Protein AF-A0A8I2G6B1-F1 (afdb_monomer_lite)

pLDDT: mean 88.5, std 11.57, range [42.81, 98.31]

Secondary structure (DSSP, 8-state):
-HHHHHHHHHHHHHHHHHHHHHHHHHHHHHHHHHHHHHHHHHHHHHHHHHHHHHHHHHHHHHS-HHHHTT--------------HHHHHHHHHHHHHHHHHHHHHHHHHHS-GGGGGS-HHHHHHHHHHTTSS-HHHHHHHHHHHHHHHHHHHH---HHHHHHHHHHHHHHHHHHHHHHHHHHHHHHHHH-GGG--TT-S-HHHHHHHHHHHHGGGGTT-HHHHHHHHHHHHHHHHHHHHHTTS---PPPPPPHHHHHHHHHHHHHHHHHHHHS---SHHHHHHHTB----GGG-------BS-SSHHHHHHHHHHHHHHHHHHHHHHHHH--

Structure (mmCIF, N/CA/C/O backbone):
data_AF-A0A8I2G6B1-F1
#
_entry.id   AF-A0A8I2G6B1-F1
#
loop_
_atom_site.group_PDB
_atom_site.id
_atom_site.type_symbol
_atom_site.label_atom_id
_atom_site.label_alt_id
_atom_site.label_comp_id
_atom_site.label_asym_id
_atom_site.label_entity_id
_atom_site.label_seq_id
_atom_site.pdbx_PDB_ins_code
_atom_site.Cartn_x
_atom_site.Cartn_y
_atom_site.Cartn_z
_atom_site.occupancy
_atom_site.B_iso_or_equiv
_atom_site.auth_seq_id
_atom_site.auth_comp_id
_atom_site.auth_asym_id
_atom_site.auth_atom_id
_atom_site.pdbx_PDB_model_num
ATOM 1 N N . MET A 1 1 ? -42.327 47.661 69.158 1.00 65.25 1 MET A N 1
ATOM 2 C CA . MET A 1 1 ? -43.228 46.642 68.567 1.00 65.25 1 MET A CA 1
ATOM 3 C C . MET A 1 1 ? -42.929 46.388 67.085 1.00 65.25 1 MET A C 1
ATOM 5 O O . MET A 1 1 ? -43.054 45.256 66.644 1.00 65.25 1 MET A O 1
ATOM 9 N N . GLU A 1 2 ? -42.468 47.391 66.331 1.00 77.19 2 GLU A N 1
ATOM 10 C CA . GLU A 1 2 ? -42.183 47.280 64.887 1.00 77.19 2 GLU A CA 1
ATOM 11 C C . GLU A 1 2 ? -41.004 46.357 64.538 1.00 77.19 2 GLU A C 1
ATOM 13 O O . GLU A 1 2 ? -41.107 45.561 63.609 1.00 77.19 2 GLU A O 1
ATOM 18 N N . VAL A 1 3 ? -39.933 46.363 65.342 1.00 84.69 3 VAL A N 1
ATOM 19 C CA . VAL A 1 3 ? -38.760 45.487 65.137 1.00 84.69 3 VAL A CA 1
ATOM 20 C C . VAL A 1 3 ? -39.139 44.001 65.177 1.00 84.69 3 VAL A C 1
ATOM 22 O O . VAL A 1 3 ? -38.653 43.212 64.373 1.00 84.69 3 VAL A O 1
ATOM 25 N N . LEU A 1 4 ? -40.068 43.616 66.060 1.00 83.94 4 LEU A N 1
ATOM 26 C CA . LEU A 1 4 ? -40.522 42.227 66.177 1.00 83.94 4 LEU A CA 1
ATOM 27 C C . LEU A 1 4 ? -41.284 41.772 64.921 1.00 83.94 4 LEU A C 1
ATOM 29 O O . LEU A 1 4 ? -41.177 40.623 64.503 1.00 83.94 4 LEU A O 1
ATOM 33 N N . LYS A 1 5 ? -42.031 42.690 64.299 1.00 84.31 5 LYS A N 1
ATOM 34 C CA . LYS A 1 5 ? -42.812 42.432 63.085 1.00 84.31 5 LYS A CA 1
ATOM 35 C C . LYS A 1 5 ? -41.897 42.217 61.874 1.00 84.31 5 LYS A C 1
ATOM 37 O O . LYS A 1 5 ? -42.118 41.292 61.100 1.00 84.31 5 LYS A O 1
ATOM 42 N N . LEU A 1 6 ? -40.825 43.006 61.792 1.00 83.06 6 LEU A N 1
ATOM 43 C CA . LEU A 1 6 ? -39.808 42.925 60.742 1.00 83.06 6 LEU A CA 1
ATOM 44 C C . LEU A 1 6 ? -39.025 41.601 60.805 1.00 83.06 6 LEU A C 1
ATOM 46 O O . LEU A 1 6 ? -38.802 40.960 59.781 1.00 83.06 6 LEU A O 1
ATOM 50 N N . VAL A 1 7 ? -38.693 41.129 62.013 1.00 86.69 7 VAL A N 1
ATOM 51 C CA . VAL A 1 7 ? -38.056 39.813 62.212 1.00 86.69 7 VAL A CA 1
ATOM 52 C C . VAL A 1 7 ? -38.991 38.670 61.800 1.00 86.69 7 VAL A C 1
ATOM 54 O O . VAL A 1 7 ? -38.553 37.724 61.149 1.00 86.69 7 VAL A O 1
ATOM 57 N N . ILE A 1 8 ? -40.286 38.756 62.120 1.00 88.56 8 ILE A N 1
ATOM 58 C CA . ILE A 1 8 ? -41.268 37.721 61.755 1.00 88.56 8 ILE A CA 1
ATOM 59 C C . ILE A 1 8 ? -41.479 37.650 60.234 1.00 88.56 8 ILE A C 1
ATOM 61 O O . ILE A 1 8 ? -41.592 36.550 59.689 1.00 88.56 8 ILE A O 1
ATOM 65 N N . GLU A 1 9 ? -41.510 38.787 59.535 1.00 86.06 9 GLU A N 1
ATOM 66 C CA . GLU A 1 9 ? -41.598 38.802 58.068 1.00 86.06 9 GLU A CA 1
ATOM 67 C C . GLU A 1 9 ? -40.332 38.239 57.412 1.00 86.06 9 GLU A C 1
ATOM 69 O O . GLU A 1 9 ? -40.442 37.419 56.500 1.00 86.06 9 GLU A O 1
ATOM 74 N N . LEU A 1 10 ? -39.144 38.563 57.934 1.00 86.50 10 LEU A N 1
ATOM 75 C CA . LEU A 1 10 ? -37.879 38.011 57.438 1.00 86.50 10 LEU A CA 1
ATOM 76 C C . LEU A 1 10 ? -37.815 36.480 57.594 1.00 86.50 10 LEU A C 1
ATOM 78 O O . LEU A 1 10 ? -37.405 35.772 56.673 1.00 86.50 10 LEU A O 1
ATOM 82 N N . VAL A 1 11 ? -38.271 35.952 58.736 1.00 86.31 11 VAL A N 1
ATOM 83 C CA . VAL A 1 11 ? -38.310 34.502 58.989 1.00 86.31 11 VAL A CA 1
ATOM 84 C C . VAL A 1 11 ? -39.275 33.803 58.032 1.00 86.31 11 VAL A C 1
ATOM 86 O O . VAL A 1 11 ? -38.920 32.771 57.469 1.00 86.31 11 VAL A O 1
ATOM 89 N N . LYS A 1 12 ? -40.462 34.370 57.773 1.00 87.50 12 LYS A N 1
ATOM 90 C CA . LYS A 1 12 ? -41.422 33.787 56.817 1.00 87.50 12 LYS A CA 1
ATOM 91 C C . LYS A 1 12 ? -40.859 33.694 55.399 1.00 87.50 12 LYS A C 1
ATOM 93 O O . LYS A 1 12 ? -41.113 32.702 54.721 1.00 87.50 12 LYS A O 1
ATOM 98 N N . VAL A 1 13 ? -40.079 34.687 54.974 1.00 90.94 13 VAL A N 1
ATOM 99 C CA . VAL A 1 13 ? -39.426 34.686 53.655 1.00 90.94 13 VAL A CA 1
ATOM 100 C C . VAL A 1 13 ? -38.313 33.632 53.582 1.00 90.94 13 VAL A C 1
ATOM 102 O O . VAL A 1 13 ? -38.149 32.988 52.549 1.00 90.94 13 VAL A O 1
ATOM 105 N N . LEU A 1 14 ? -37.586 33.396 54.680 1.00 87.88 14 LEU A N 1
ATOM 106 C CA . LEU A 1 14 ? -36.477 32.431 54.734 1.00 87.88 14 LEU A CA 1
ATOM 107 C C . LEU A 1 14 ? -36.906 30.970 54.913 1.00 87.88 14 LEU A C 1
ATOM 109 O O . LEU A 1 14 ? -36.159 30.070 54.526 1.00 87.88 14 LEU A O 1
ATOM 113 N N . VAL A 1 15 ? -38.098 30.710 55.455 1.00 92.56 15 VAL A N 1
ATOM 114 C CA . VAL A 1 15 ? -38.595 29.339 55.661 1.00 92.56 15 VAL A CA 1
ATOM 115 C C . VAL A 1 15 ? -38.662 28.578 54.336 1.00 92.56 15 V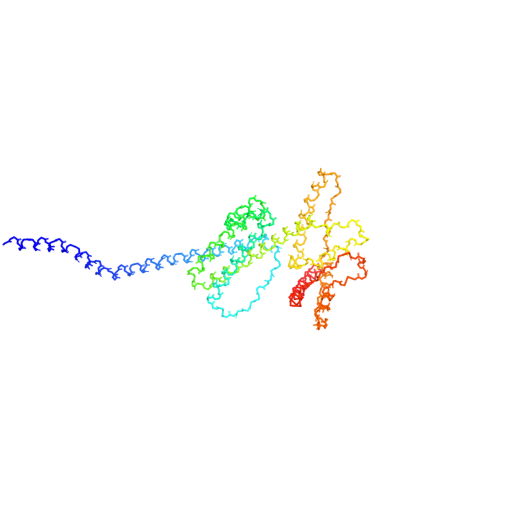AL A C 1
ATOM 117 O O . VAL A 1 15 ? -38.219 27.434 54.267 1.00 92.56 15 VAL A O 1
ATOM 120 N N . TRP A 1 16 ? -39.148 29.199 53.261 1.00 86.88 16 TRP A N 1
ATOM 121 C CA . TRP A 1 16 ? -39.354 28.502 51.989 1.00 86.88 16 TRP A CA 1
ATOM 122 C C . TRP A 1 16 ? -38.037 28.041 51.320 1.00 86.88 16 TRP A C 1
ATOM 124 O O . TRP A 1 16 ? -37.921 26.847 51.037 1.00 86.88 16 TRP A O 1
ATOM 134 N N . PRO A 1 17 ? -36.995 28.889 51.163 1.00 85.25 17 PRO A N 1
ATOM 135 C CA . PRO A 1 17 ? -35.678 28.457 50.681 1.00 85.25 17 PRO A CA 1
ATOM 136 C C . PRO A 1 17 ? -35.046 27.340 51.518 1.00 85.25 17 PRO A C 1
ATOM 138 O O . PRO A 1 17 ? -34.484 26.396 50.964 1.00 85.25 17 PRO A O 1
ATOM 141 N N . ILE A 1 18 ? -35.158 27.422 52.849 1.00 89.69 18 ILE A N 1
ATOM 142 C CA . ILE A 1 18 ? -34.610 26.409 53.764 1.00 89.69 18 ILE A CA 1
ATOM 143 C C . ILE A 1 18 ? -35.343 25.076 53.583 1.00 89.69 18 ILE A C 1
ATOM 145 O O . ILE A 1 18 ? -34.709 24.022 53.545 1.00 89.69 18 ILE A O 1
ATOM 149 N N . THR A 1 19 ? -36.665 25.118 53.412 1.00 87.50 19 THR A N 1
ATOM 150 C CA . THR A 1 19 ? -37.481 23.918 53.190 1.00 87.50 19 THR A CA 1
ATOM 151 C C . THR A 1 19 ? -37.134 23.263 51.851 1.00 87.50 19 THR A C 1
ATOM 153 O O . THR A 1 19 ? -36.952 22.050 51.793 1.00 87.50 19 THR A O 1
ATOM 156 N N . VAL A 1 20 ? -36.952 24.052 50.787 1.00 88.12 20 VAL A N 1
ATOM 157 C CA . VAL A 1 20 ? -36.517 23.548 49.471 1.00 88.12 20 VAL A CA 1
ATOM 158 C C . VAL A 1 20 ? -35.118 22.931 49.538 1.00 88.12 20 VAL A C 1
ATOM 160 O O . VAL A 1 20 ? -34.901 21.857 48.978 1.00 88.12 20 VAL A O 1
ATOM 163 N N . LEU A 1 21 ? -34.182 23.556 50.257 1.00 88.50 21 LEU A N 1
ATOM 164 C CA . LEU A 1 21 ? -32.842 23.005 50.477 1.00 88.50 21 LEU A CA 1
ATOM 165 C C . LEU A 1 21 ? -32.878 21.683 51.247 1.00 88.50 21 LEU A C 1
ATOM 167 O O . LEU A 1 21 ? -32.182 20.747 50.864 1.00 88.50 21 LEU A O 1
ATOM 171 N N . LEU A 1 22 ? -33.703 21.580 52.291 1.00 89.44 22 LEU A N 1
ATOM 172 C CA . LEU A 1 22 ? -33.881 20.342 53.055 1.00 89.44 22 LEU A CA 1
ATOM 173 C C . LEU A 1 22 ? -34.498 19.227 52.207 1.00 89.44 22 LEU A C 1
ATOM 175 O O . LEU A 1 22 ? -34.029 18.094 52.272 1.00 89.44 22 LEU A O 1
ATOM 179 N N . ILE A 1 23 ? -35.490 19.544 51.371 1.00 87.19 23 ILE A N 1
ATOM 180 C CA . ILE A 1 23 ? -36.097 18.583 50.441 1.00 87.19 23 ILE A CA 1
ATOM 181 C C . ILE A 1 23 ? -35.058 18.110 49.416 1.00 87.19 23 ILE A C 1
ATOM 183 O O . ILE A 1 23 ? -34.859 16.909 49.253 1.00 87.19 23 ILE A O 1
ATOM 187 N N . LEU A 1 24 ? -34.321 19.026 48.781 1.00 82.12 24 LEU A N 1
ATOM 188 C CA . LEU A 1 24 ? -33.248 18.671 47.843 1.00 82.12 24 LEU A CA 1
ATOM 189 C C . LEU A 1 24 ? -32.151 17.830 48.506 1.00 82.12 24 LEU A C 1
ATOM 191 O O . LEU A 1 24 ? -31.620 16.907 47.890 1.00 82.12 24 LEU A O 1
ATOM 195 N N . PHE A 1 25 ? -31.818 18.125 49.763 1.00 88.69 25 PHE A N 1
ATOM 196 C CA . PHE A 1 25 ? -30.827 17.366 50.514 1.00 88.69 25 PHE A CA 1
ATOM 197 C C . PHE A 1 25 ? -31.337 15.971 50.895 1.00 88.69 25 PHE A C 1
ATOM 199 O O . PHE A 1 25 ? -30.575 15.010 50.809 1.00 88.69 25 PHE A O 1
ATOM 206 N N . SER A 1 26 ? -32.619 15.839 51.248 1.00 86.75 26 SER A N 1
ATOM 207 C CA . SER A 1 26 ? -33.229 14.559 51.622 1.00 86.75 26 SER A CA 1
ATOM 208 C C . SER A 1 26 ? -33.391 13.612 50.431 1.00 86.75 26 SER A C 1
ATOM 210 O O . SER A 1 26 ? -33.219 12.410 50.592 1.00 86.75 26 SER A O 1
ATOM 212 N N . ILE A 1 27 ? -33.670 14.138 49.233 1.00 86.25 27 ILE A N 1
ATOM 213 C CA . ILE A 1 27 ? -33.868 13.332 48.011 1.00 86.25 27 ILE A CA 1
ATOM 214 C C . ILE A 1 27 ? -32.532 13.130 47.256 1.00 86.25 27 ILE A C 1
ATOM 216 O O . ILE A 1 27 ? -32.444 12.381 46.285 1.00 86.25 27 ILE A O 1
ATOM 220 N N . ARG A 1 28 ? -31.427 13.750 47.700 1.00 82.88 28 ARG A N 1
ATOM 221 C CA . ARG A 1 28 ? -30.102 13.620 47.062 1.00 82.88 28 ARG A CA 1
ATOM 222 C C . ARG A 1 28 ? -29.650 12.164 46.916 1.00 82.88 28 ARG A C 1
ATOM 224 O O . ARG A 1 28 ? -29.007 11.836 45.919 1.00 82.88 28 ARG A O 1
ATOM 231 N N . SER A 1 29 ? -29.916 11.310 47.905 1.00 79.50 29 SER A N 1
ATOM 232 C CA . SER A 1 29 ? -29.542 9.889 47.864 1.00 79.50 29 SER A CA 1
ATOM 233 C C . SER A 1 29 ? -30.347 9.128 46.809 1.00 79.50 29 SER A C 1
ATOM 235 O O . SER A 1 29 ? -29.756 8.422 45.995 1.00 79.50 29 SER A O 1
ATOM 237 N N . GLU A 1 30 ? -31.660 9.343 46.759 1.00 81.12 30 GLU A N 1
ATOM 238 C CA . GLU A 1 30 ? -32.584 8.688 45.824 1.00 81.12 30 GLU A CA 1
ATOM 239 C C . GLU A 1 30 ? -32.354 9.146 44.379 1.00 81.12 30 GLU A C 1
ATOM 241 O O . GLU A 1 30 ? -32.254 8.324 43.469 1.00 81.12 30 GLU A O 1
ATOM 246 N N . VAL A 1 31 ? -32.159 10.452 44.159 1.00 74.00 31 VAL A N 1
ATOM 247 C CA . VAL A 1 31 ? -31.817 11.014 42.841 1.00 74.00 31 VAL A CA 1
ATOM 248 C C . VAL A 1 31 ? -30.498 10.438 42.335 1.00 74.00 31 VAL A C 1
ATOM 250 O O . VAL A 1 31 ? -30.380 10.123 41.152 1.00 74.00 31 VAL A O 1
ATOM 253 N N . LYS A 1 32 ? -29.508 10.244 43.216 1.00 75.44 32 LYS A N 1
ATOM 254 C CA . LYS A 1 32 ? -28.221 9.643 42.846 1.00 75.44 32 LYS A CA 1
ATOM 255 C C . LYS A 1 32 ? -28.368 8.167 42.467 1.00 75.44 32 LYS A C 1
ATOM 257 O O . LYS A 1 32 ? -27.696 7.714 41.542 1.00 75.44 32 LYS A O 1
ATOM 262 N N . GLU A 1 33 ? -29.251 7.433 43.137 1.00 76.06 33 GLU A N 1
ATOM 263 C CA . GLU A 1 33 ? -29.523 6.027 42.833 1.00 76.06 33 GLU A CA 1
ATOM 264 C C . GLU A 1 33 ? -30.297 5.859 41.513 1.00 76.06 33 GLU A C 1
ATOM 266 O O . GLU A 1 33 ? -29.946 5.014 40.688 1.00 76.06 33 GLU A O 1
ATOM 271 N N . ILE A 1 34 ? -31.295 6.713 41.263 1.00 71.56 34 ILE A N 1
ATOM 272 C CA . ILE A 1 34 ? -32.078 6.726 40.019 1.00 71.56 34 ILE A CA 1
ATOM 273 C C . ILE A 1 34 ? -31.208 7.171 38.835 1.00 71.56 34 ILE A C 1
ATOM 275 O O . ILE A 1 34 ? -31.204 6.503 37.802 1.00 71.56 34 ILE A O 1
ATOM 279 N N . LEU A 1 35 ? -30.395 8.226 38.985 1.00 65.56 35 LEU A N 1
ATOM 280 C CA . LEU A 1 35 ? -29.420 8.640 37.963 1.00 65.56 35 LEU A CA 1
ATOM 281 C C . LEU A 1 35 ? -28.382 7.552 37.685 1.00 65.56 35 LEU A C 1
ATOM 283 O O . LEU A 1 35 ? -27.979 7.378 36.537 1.00 65.56 35 LEU A O 1
ATOM 287 N N . GLY A 1 36 ? -27.964 6.801 38.709 1.00 60.72 36 GLY A N 1
ATOM 288 C CA . GLY A 1 36 ? -27.081 5.649 38.546 1.00 60.72 36 GLY A CA 1
ATOM 289 C C . GLY A 1 36 ? -27.721 4.546 37.701 1.00 60.72 36 GLY A C 1
ATOM 290 O O . GLY A 1 36 ? -27.076 4.022 36.792 1.00 60.72 36 GLY A O 1
ATOM 291 N N . LYS A 1 37 ? -29.001 4.234 37.943 1.00 62.50 37 LYS A N 1
ATOM 292 C CA . LYS A 1 37 ? -29.758 3.223 37.183 1.00 62.50 37 LYS A CA 1
ATOM 293 C C . LYS A 1 37 ? -30.036 3.666 35.742 1.00 62.50 37 LYS A C 1
ATOM 295 O O . LYS A 1 37 ? -29.856 2.862 34.832 1.00 62.50 37 LYS A O 1
ATOM 300 N N . ILE A 1 38 ? -30.380 4.938 35.518 1.00 60.19 38 ILE A N 1
ATOM 301 C CA . ILE A 1 38 ? -30.589 5.504 34.173 1.00 60.19 38 ILE A CA 1
ATOM 302 C C . ILE A 1 38 ? -29.281 5.501 33.376 1.00 60.19 38 ILE A C 1
ATOM 304 O O . ILE A 1 38 ? -29.259 4.957 32.276 1.00 60.19 38 ILE A O 1
ATOM 308 N N . LYS A 1 39 ? -28.170 5.987 33.956 1.00 57.16 39 LYS A N 1
ATOM 309 C CA . LYS A 1 39 ? -26.851 5.912 33.306 1.00 57.16 39 LYS A CA 1
ATOM 310 C C . LYS A 1 39 ? -26.469 4.478 32.969 1.00 57.16 39 LYS A C 1
ATOM 312 O O . LYS A 1 39 ? -25.990 4.223 31.877 1.00 57.16 39 LYS A O 1
ATOM 317 N N . SER A 1 40 ? -26.688 3.534 33.882 1.00 57.69 40 SER A N 1
ATOM 318 C CA . SER A 1 40 ? -26.321 2.130 33.655 1.00 57.69 40 SER A CA 1
ATOM 319 C C . SER A 1 40 ? -27.147 1.484 32.537 1.00 57.69 40 SER A C 1
ATOM 321 O O . SER A 1 40 ? -26.603 0.717 31.747 1.00 57.69 40 SER A O 1
ATOM 323 N N . ALA A 1 41 ? -28.439 1.813 32.435 1.00 56.22 41 ALA A N 1
ATOM 324 C CA . ALA A 1 41 ? -29.313 1.320 31.371 1.00 56.22 41 ALA A CA 1
ATOM 325 C C . ALA A 1 41 ? -28.990 1.949 30.004 1.00 56.22 41 ALA A C 1
ATOM 327 O O . ALA A 1 41 ? -29.015 1.255 28.990 1.00 56.22 41 ALA A O 1
ATOM 328 N N . GLU A 1 42 ? -28.652 3.238 29.973 1.00 60.12 42 GLU A N 1
ATOM 329 C CA . GLU A 1 42 ? -28.250 3.953 28.757 1.00 60.12 42 GLU A CA 1
ATOM 330 C C . GLU A 1 42 ? -26.879 3.466 28.259 1.00 60.12 42 GLU A C 1
ATOM 332 O O . GLU A 1 42 ? -26.749 3.089 27.099 1.00 60.12 42 GLU A O 1
ATOM 337 N N . ILE A 1 43 ? -25.907 3.302 29.166 1.00 61.38 43 ILE A N 1
ATOM 338 C CA . ILE A 1 43 ? -24.602 2.680 28.882 1.00 61.38 43 ILE A CA 1
ATOM 339 C C . ILE A 1 43 ? -24.779 1.236 28.385 1.00 61.38 43 ILE A C 1
ATOM 341 O O . ILE A 1 43 ? -24.052 0.792 27.500 1.00 61.38 43 ILE A O 1
ATOM 345 N N . GLY A 1 44 ? -25.745 0.488 28.929 1.00 61.38 44 GLY A N 1
ATOM 346 C CA . GLY A 1 44 ? -26.062 -0.865 28.471 1.00 61.38 44 GLY A CA 1
ATOM 347 C C . GLY A 1 44 ? -26.598 -0.904 27.037 1.00 61.38 44 GLY A C 1
ATOM 348 O O . GLY A 1 44 ? -26.138 -1.719 26.242 1.00 61.38 44 GLY A O 1
ATOM 349 N N . LYS A 1 45 ? -27.528 -0.007 26.683 1.00 67.75 45 LYS A N 1
ATOM 350 C CA . LYS A 1 45 ? -28.081 0.078 25.320 1.00 67.75 45 LYS A CA 1
ATOM 351 C C . LYS A 1 45 ? -27.037 0.519 24.297 1.00 67.75 45 LYS A C 1
ATOM 353 O O . LYS A 1 45 ? -26.920 -0.130 23.263 1.00 67.75 45 LYS A O 1
ATOM 358 N N . VAL A 1 46 ? -26.247 1.545 24.620 1.00 70.50 46 VAL A N 1
ATOM 359 C CA . VAL A 1 46 ? -25.173 2.048 23.748 1.00 70.50 46 VAL A CA 1
ATOM 360 C C . VAL A 1 46 ? -24.137 0.956 23.468 1.00 70.50 46 VAL A C 1
ATOM 362 O O . VAL A 1 46 ? -23.726 0.781 22.328 1.00 70.50 46 VAL A O 1
ATOM 365 N N . LYS A 1 47 ? -23.765 0.152 24.475 1.00 71.81 47 LYS A N 1
ATOM 366 C CA . LYS A 1 47 ? -22.833 -0.972 24.280 1.00 71.81 47 LYS A CA 1
ATOM 367 C C . LYS A 1 47 ? -23.368 -2.035 23.325 1.00 71.81 47 LYS A C 1
ATOM 369 O O . LYS A 1 47 ? -22.637 -2.483 22.453 1.00 71.81 47 LYS A O 1
ATOM 374 N N . VAL A 1 48 ? -24.632 -2.429 23.478 1.00 78.69 48 VAL A N 1
ATOM 375 C CA . VAL A 1 48 ? -25.246 -3.442 22.603 1.00 78.69 48 VAL A CA 1
ATOM 376 C C . VAL A 1 48 ? -25.359 -2.932 21.165 1.00 78.69 48 VAL A C 1
ATOM 378 O O . VAL A 1 48 ? -25.128 -3.694 20.228 1.00 78.69 48 VAL A O 1
ATOM 381 N N . GLU A 1 49 ? -25.685 -1.651 20.984 1.00 84.06 49 GLU A N 1
ATOM 382 C CA . GLU A 1 49 ? -25.736 -1.016 19.665 1.00 84.06 49 GLU A CA 1
ATOM 383 C C . GLU A 1 49 ? -24.347 -0.970 19.014 1.00 84.06 49 GLU A C 1
ATOM 385 O O . GLU A 1 49 ? -24.198 -1.409 17.876 1.00 84.06 49 GLU A O 1
ATOM 390 N N . LEU A 1 50 ? -23.312 -0.577 19.761 1.00 86.38 50 LEU A N 1
ATOM 391 C CA . LEU A 1 50 ? -21.939 -0.517 19.262 1.00 86.38 50 LEU A CA 1
ATOM 392 C C . LEU A 1 50 ? -21.398 -1.892 18.839 1.00 86.38 50 LEU A C 1
ATOM 394 O O . LEU A 1 50 ? -20.863 -2.025 17.739 1.00 86.38 50 LEU A O 1
ATOM 398 N N . SER A 1 51 ? -21.571 -2.934 19.662 1.00 88.31 51 SER A N 1
ATOM 399 C CA . SER A 1 51 ? -21.132 -4.294 19.308 1.00 88.31 51 SER A CA 1
ATOM 400 C C . SER A 1 51 ? -21.841 -4.815 18.055 1.00 88.31 51 SER A C 1
ATOM 402 O O . SER A 1 51 ? -21.230 -5.474 17.211 1.00 88.31 51 SER A O 1
ATOM 404 N N . ARG A 1 52 ? -23.129 -4.486 17.886 1.00 91.06 52 ARG A N 1
ATOM 405 C CA . ARG A 1 52 ? -23.876 -4.819 16.669 1.00 91.06 52 ARG A CA 1
ATOM 406 C C . ARG A 1 52 ? -23.321 -4.079 15.454 1.00 91.06 52 ARG A C 1
ATOM 408 O O . ARG A 1 52 ? -23.110 -4.700 14.418 1.00 91.06 52 ARG A O 1
ATOM 415 N N . GLU A 1 53 ? -23.060 -2.782 15.573 1.00 91.75 53 GLU A N 1
ATOM 416 C CA . GLU A 1 53 ? -22.506 -1.989 14.477 1.00 91.75 53 GLU A CA 1
ATOM 417 C C . GLU A 1 53 ? -21.116 -2.466 14.047 1.00 91.75 53 GLU A C 1
ATOM 419 O O . GLU A 1 53 ? -20.825 -2.459 12.849 1.00 91.75 53 GLU A O 1
ATOM 424 N N . ILE A 1 54 ? -20.276 -2.886 15.001 1.00 92.44 54 ILE A N 1
ATOM 425 C CA . ILE A 1 54 ? -18.965 -3.495 14.739 1.00 92.44 54 ILE A CA 1
ATOM 426 C C . ILE A 1 54 ? -19.139 -4.794 13.962 1.00 92.44 54 ILE A C 1
ATOM 428 O O . ILE A 1 54 ? -18.454 -4.991 12.962 1.00 92.44 54 ILE A O 1
ATOM 432 N N . LYS A 1 55 ? -20.066 -5.659 14.387 1.00 93.31 55 LYS A N 1
ATOM 433 C CA . LYS A 1 55 ? -20.352 -6.919 13.698 1.00 93.31 55 LYS A CA 1
ATOM 434 C C . LYS A 1 55 ? -20.831 -6.685 12.264 1.00 93.31 55 LYS A C 1
ATOM 436 O O . LYS A 1 55 ? -20.266 -7.260 11.345 1.00 93.31 55 LYS A O 1
ATOM 441 N N . GLU A 1 56 ? -21.797 -5.792 12.069 1.00 93.81 56 GLU A N 1
ATOM 442 C CA . GLU A 1 56 ? -22.297 -5.432 10.736 1.00 93.81 56 GLU A CA 1
ATOM 443 C C . GLU A 1 56 ? -21.201 -4.808 9.858 1.00 93.81 56 GLU A C 1
ATOM 445 O O . GLU A 1 56 ? -21.136 -5.062 8.661 1.00 93.81 56 GLU A O 1
ATOM 450 N N . LEU A 1 57 ? -20.335 -3.964 10.437 1.00 94.12 57 LEU A N 1
ATOM 451 C CA . LEU A 1 57 ? -19.209 -3.387 9.701 1.00 94.12 57 LEU A CA 1
ATOM 452 C C . LEU A 1 57 ? -18.208 -4.473 9.298 1.00 94.12 57 LEU A C 1
ATOM 454 O O . LEU A 1 57 ? -17.747 -4.465 8.160 1.00 94.12 57 LEU A O 1
ATOM 458 N N . LYS A 1 58 ? -17.900 -5.406 10.205 1.00 92.88 58 LYS A N 1
ATOM 459 C CA . LYS A 1 58 ? -17.026 -6.544 9.926 1.00 92.88 58 LYS A CA 1
ATOM 460 C C . LYS A 1 58 ? -17.571 -7.387 8.780 1.00 92.88 58 LYS A C 1
ATOM 462 O O . LYS A 1 58 ? -16.847 -7.612 7.825 1.00 92.88 58 LYS A O 1
ATOM 467 N N . GLU A 1 59 ? -18.845 -7.767 8.848 1.00 92.56 59 GLU A N 1
ATOM 468 C CA . GLU A 1 59 ? -19.519 -8.519 7.786 1.00 92.56 59 GLU A CA 1
ATOM 469 C C . GLU A 1 59 ? -19.423 -7.778 6.445 1.00 92.56 59 GLU A C 1
ATOM 471 O O . GLU A 1 59 ? -18.980 -8.367 5.467 1.00 92.56 59 GLU A O 1
ATOM 476 N N . SER A 1 60 ? -19.690 -6.466 6.406 1.00 92.19 60 SER A N 1
ATOM 477 C CA . SER A 1 60 ? -19.564 -5.700 5.154 1.00 92.19 60 SER A CA 1
ATOM 478 C C . SER A 1 60 ? -18.131 -5.608 4.617 1.00 92.19 60 SER A C 1
ATOM 480 O O . SER A 1 60 ? -17.937 -5.500 3.415 1.00 92.19 60 SER A O 1
ATOM 482 N N . VAL A 1 61 ? -17.117 -5.617 5.489 1.00 90.94 61 VAL A N 1
ATOM 483 C CA . VAL A 1 61 ? -15.706 -5.566 5.076 1.00 90.94 61 VAL A CA 1
ATOM 484 C C . VAL A 1 61 ? -15.232 -6.938 4.601 1.00 90.94 61 VAL A C 1
ATOM 486 O O . VAL A 1 61 ? -14.495 -7.009 3.620 1.00 90.94 61 VAL A O 1
ATOM 489 N N . ASP A 1 62 ? -15.680 -8.009 5.256 1.00 88.31 62 ASP A N 1
ATOM 490 C CA . ASP A 1 62 ? -15.350 -9.396 4.915 1.00 88.31 62 ASP A CA 1
ATOM 491 C C . ASP A 1 62 ? -16.059 -9.853 3.619 1.00 88.31 62 ASP A C 1
ATOM 493 O O . ASP A 1 62 ? -15.501 -10.641 2.852 1.00 88.31 62 ASP A O 1
ATOM 497 N N . GLU A 1 63 ? -17.267 -9.346 3.347 1.00 88.56 63 GLU A N 1
ATOM 498 C CA . GLU A 1 63 ? -18.039 -9.611 2.119 1.00 88.56 63 GLU A CA 1
ATOM 499 C C . GLU A 1 63 ? -17.604 -8.751 0.920 1.00 88.56 63 GLU A C 1
ATOM 501 O O . GLU A 1 63 ? -18.008 -9.024 -0.209 1.00 88.56 63 GLU A O 1
ATOM 506 N N . SER A 1 64 ? -16.777 -7.727 1.138 1.00 86.94 64 SER A N 1
ATOM 507 C CA . SER A 1 64 ? -16.345 -6.822 0.076 1.00 86.94 64 SER A CA 1
ATOM 508 C C . SER A 1 64 ? -15.348 -7.506 -0.863 1.00 86.94 64 SER A C 1
ATOM 510 O O . SER A 1 64 ? -14.161 -7.627 -0.545 1.00 86.94 64 SER A O 1
ATOM 512 N N . ASP A 1 65 ? -15.801 -7.918 -2.051 1.00 80.00 65 ASP A N 1
ATOM 513 C CA . ASP A 1 65 ? -14.944 -8.528 -3.082 1.00 80.00 65 ASP A CA 1
ATOM 514 C C . ASP A 1 65 ? -13.759 -7.617 -3.457 1.00 80.00 65 ASP A C 1
ATOM 516 O O . ASP A 1 65 ? -12.645 -8.090 -3.687 1.00 80.00 65 ASP A O 1
ATOM 520 N N . GLU A 1 66 ? -13.970 -6.293 -3.450 1.00 78.56 66 GLU A N 1
ATOM 521 C CA . GLU A 1 66 ? -12.932 -5.295 -3.740 1.00 78.56 66 GLU A CA 1
ATOM 522 C C . GLU A 1 66 ? -11.783 -5.347 -2.723 1.00 78.56 66 GLU A C 1
ATOM 524 O O . GLU A 1 66 ? -10.616 -5.155 -3.082 1.00 78.56 66 GLU A O 1
ATOM 529 N N . ILE A 1 67 ? -12.110 -5.629 -1.461 1.00 77.00 67 ILE A N 1
ATOM 530 C CA . ILE A 1 67 ? -11.126 -5.816 -0.401 1.00 77.00 67 ILE A CA 1
ATOM 531 C C . ILE A 1 67 ? -10.529 -7.220 -0.546 1.00 77.00 67 ILE A C 1
ATOM 533 O O . ILE A 1 67 ? -9.318 -7.376 -0.678 1.00 77.00 67 ILE A O 1
ATOM 537 N N . ARG A 1 68 ? -11.361 -8.256 -0.620 1.00 74.38 68 ARG A N 1
ATOM 538 C CA . ARG A 1 68 ? -10.915 -9.650 -0.558 1.00 74.38 68 ARG A CA 1
ATOM 539 C C . ARG A 1 68 ? -10.024 -10.090 -1.724 1.00 74.38 68 ARG A C 1
ATOM 541 O O . ARG A 1 68 ? -9.010 -10.737 -1.486 1.00 74.38 68 ARG A O 1
ATOM 548 N N . GLU A 1 69 ? -10.362 -9.757 -2.971 1.00 67.94 69 GLU A N 1
ATOM 549 C CA . GLU A 1 69 ? -9.611 -10.242 -4.145 1.00 67.94 69 GLU A CA 1
ATOM 550 C C . GLU A 1 69 ? -8.242 -9.567 -4.311 1.00 67.94 69 GLU A C 1
ATOM 552 O O . GLU A 1 69 ? -7.335 -10.121 -4.938 1.00 67.94 69 GLU A O 1
ATOM 557 N N . LYS A 1 70 ? -8.079 -8.359 -3.762 1.00 67.69 70 LYS A N 1
ATOM 558 C CA . LYS A 1 70 ? -6.896 -7.517 -3.993 1.00 67.69 70 LYS A CA 1
ATOM 559 C C . LYS A 1 70 ? -5.873 -7.573 -2.861 1.00 67.69 70 LYS A C 1
ATOM 561 O O . LYS A 1 70 ? -4.730 -7.143 -3.059 1.00 67.69 70 LYS A O 1
ATOM 566 N N . TYR A 1 71 ? -6.236 -8.145 -1.710 1.00 63.69 71 TYR A N 1
ATOM 567 C CA . TYR A 1 71 ? -5.296 -8.456 -0.635 1.00 63.69 71 TYR A CA 1
ATOM 568 C C . TYR A 1 71 ? -4.899 -9.921 -0.669 1.00 63.69 71 TYR A C 1
ATOM 570 O O . TYR A 1 71 ? -5.706 -10.816 -0.448 1.00 63.69 71 TYR A O 1
ATOM 578 N N . VAL A 1 72 ? -3.599 -10.161 -0.841 1.00 57.56 72 VAL A N 1
ATOM 579 C CA . VAL A 1 72 ? -3.014 -11.387 -0.306 1.00 57.56 72 VAL A CA 1
ATOM 580 C C . VAL A 1 72 ? -3.046 -11.227 1.207 1.00 57.56 72 VAL A C 1
ATOM 582 O O . VAL A 1 72 ? -2.301 -10.415 1.761 1.00 57.56 72 VAL A O 1
ATOM 585 N N . GLU A 1 73 ? -3.970 -11.935 1.847 1.00 53.97 73 GLU A N 1
ATOM 586 C CA . GLU A 1 73 ? -4.129 -11.973 3.294 1.00 53.97 73 GLU A CA 1
ATOM 587 C C . GLU A 1 73 ? -2.761 -12.289 3.918 1.00 53.97 73 GLU A C 1
ATOM 589 O O . GLU A 1 73 ? -2.228 -13.393 3.790 1.00 53.97 73 GLU A O 1
ATOM 594 N N . ARG A 1 74 ? -2.130 -11.294 4.555 1.00 55.38 74 ARG A N 1
ATOM 595 C CA . ARG A 1 74 ? -1.085 -11.604 5.526 1.00 55.38 74 ARG A CA 1
ATOM 596 C C . ARG A 1 74 ? -1.840 -12.199 6.690 1.00 55.38 74 ARG A C 1
ATOM 598 O O . ARG A 1 74 ? -2.492 -11.444 7.409 1.00 55.38 74 ARG A O 1
ATOM 605 N N . GLU A 1 75 ? -1.789 -13.524 6.822 1.00 50.88 75 GLU A N 1
ATOM 606 C CA . GLU A 1 75 ? -2.358 -14.188 7.987 1.00 50.88 75 GLU A CA 1
ATOM 607 C C . GLU A 1 75 ? -1.893 -13.418 9.228 1.00 50.88 75 GLU A C 1
ATOM 609 O O . GLU A 1 75 ? -0.681 -13.209 9.398 1.00 50.88 75 GLU A O 1
ATOM 614 N N . PRO A 1 76 ? -2.826 -12.903 10.046 1.00 51.31 76 PRO A N 1
ATOM 615 C CA . PRO A 1 76 ? -2.450 -12.213 11.260 1.00 51.31 76 PRO A CA 1
ATOM 616 C C . PRO A 1 76 ? -1.638 -13.207 12.080 1.00 51.31 76 PRO A C 1
ATOM 618 O O . PRO A 1 76 ? -2.146 -14.263 12.448 1.00 51.31 76 PRO A O 1
ATOM 621 N N . THR A 1 77 ? -0.357 -12.905 12.316 1.00 46.84 77 THR A N 1
ATOM 622 C CA . THR A 1 77 ? 0.517 -13.762 13.116 1.00 46.84 77 THR A CA 1
ATOM 623 C C . THR A 1 77 ? -0.121 -13.891 14.496 1.00 46.84 77 THR A C 1
ATOM 625 O O . THR A 1 77 ? -0.066 -12.966 15.309 1.00 46.84 77 THR A O 1
ATOM 628 N N . SER A 1 78 ? -0.802 -15.012 14.732 1.00 42.81 78 SER A N 1
ATOM 629 C CA . SER A 1 78 ? -1.604 -15.277 15.921 1.00 42.81 78 SER A CA 1
ATOM 630 C C . SER A 1 78 ? -0.686 -15.593 17.097 1.00 42.81 78 SER A C 1
ATOM 632 O O . SER A 1 78 ? -0.592 -16.720 17.573 1.00 42.81 78 SER A O 1
ATOM 634 N N . THR A 1 79 ? 0.045 -14.587 17.553 1.00 46.84 79 THR A N 1
ATOM 635 C CA . THR A 1 79 ? 0.666 -14.599 18.872 1.00 46.84 79 THR A CA 1
ATOM 636 C C . THR A 1 79 ? -0.369 -14.061 19.846 1.00 46.84 79 THR A C 1
ATOM 638 O O . THR A 1 79 ? -0.467 -12.853 20.060 1.00 46.84 79 THR A O 1
ATOM 641 N N . GLU A 1 80 ? -1.166 -14.973 20.407 1.00 48.06 80 GLU A N 1
ATOM 642 C CA . GLU A 1 80 ? -2.009 -14.735 21.582 1.00 48.06 80 GLU A CA 1
ATOM 643 C C . GLU A 1 80 ? -1.110 -14.364 22.769 1.00 48.06 80 GLU A C 1
ATOM 645 O O . GLU A 1 80 ? -0.758 -15.184 23.614 1.00 48.06 80 GLU A O 1
ATOM 650 N N . SER A 1 81 ? -0.667 -13.112 22.815 1.00 53.81 81 SER A N 1
ATOM 651 C CA . SER A 1 81 ? -0.164 -12.525 24.048 1.00 53.81 81 SER A CA 1
ATOM 652 C C . SER A 1 81 ? -1.339 -11.897 24.791 1.00 53.81 81 SER A C 1
ATOM 654 O O . SER A 1 81 ? -2.292 -11.406 24.185 1.00 53.81 81 SER A O 1
ATOM 656 N N . VAL A 1 82 ? -1.299 -11.941 26.122 1.00 59.47 82 VAL A N 1
ATOM 657 C CA . VAL A 1 82 ? -2.267 -11.243 26.975 1.00 59.47 82 VAL A CA 1
ATOM 658 C C . VAL A 1 82 ? -1.997 -9.745 26.837 1.00 59.47 82 VAL A C 1
ATOM 660 O O . VAL A 1 82 ? -1.207 -9.168 27.578 1.00 59.47 82 VAL A O 1
ATOM 663 N N . ILE A 1 83 ? -2.593 -9.133 25.818 1.00 71.31 83 ILE A N 1
ATOM 664 C CA . ILE A 1 83 ? -2.472 -7.705 25.528 1.00 71.31 83 ILE A CA 1
ATOM 665 C C . ILE A 1 83 ? -3.375 -6.948 26.511 1.00 71.31 83 ILE A C 1
ATOM 667 O O . ILE A 1 83 ? -4.552 -7.280 26.669 1.00 71.31 83 ILE A O 1
ATOM 671 N N . SER A 1 84 ? -2.839 -5.928 27.187 1.00 84.12 84 SER A N 1
ATOM 672 C CA . SER A 1 84 ? -3.621 -5.091 28.104 1.00 84.12 84 SER A CA 1
ATOM 673 C C . SER A 1 84 ? -4.720 -4.334 27.347 1.00 84.12 84 SER A C 1
ATOM 675 O O . SER A 1 84 ? -4.523 -3.924 26.205 1.00 84.12 84 SER A O 1
ATOM 677 N N . ILE A 1 85 ? -5.861 -4.049 27.989 1.00 79.31 85 ILE A N 1
ATOM 678 C CA . ILE A 1 85 ? -6.924 -3.202 27.402 1.00 79.31 85 ILE A CA 1
ATOM 679 C C . ILE A 1 85 ? -6.352 -1.852 26.935 1.00 79.31 85 ILE A C 1
ATOM 681 O O . ILE A 1 85 ? -6.729 -1.343 25.882 1.00 79.31 85 ILE A O 1
ATOM 685 N N . SER A 1 86 ? -5.396 -1.295 27.688 1.00 82.38 86 SER A N 1
ATOM 686 C CA . SER A 1 86 ? -4.711 -0.053 27.311 1.00 82.38 86 SER A CA 1
ATOM 687 C C . SER A 1 86 ? -3.979 -0.175 25.972 1.00 82.38 86 SER A C 1
ATOM 689 O O . SER A 1 86 ? -3.997 0.758 25.170 1.00 82.38 86 SER A O 1
ATOM 691 N N . ASP A 1 87 ? -3.354 -1.322 25.713 1.00 89.19 87 ASP A N 1
ATOM 692 C CA . ASP A 1 87 ? -2.622 -1.570 24.473 1.00 89.19 87 ASP A CA 1
ATOM 693 C C . ASP A 1 87 ? -3.588 -1.743 23.294 1.00 89.19 87 ASP A C 1
ATOM 695 O O . ASP A 1 87 ? -3.294 -1.298 22.186 1.00 89.19 87 ASP A O 1
ATOM 699 N N . GLN A 1 88 ? -4.773 -2.312 23.530 1.00 91.25 88 GLN A N 1
ATOM 700 C CA . GLN A 1 88 ? -5.815 -2.458 22.509 1.00 91.25 88 GLN A CA 1
ATOM 701 C C . GLN A 1 88 ? -6.447 -1.119 22.119 1.00 91.25 88 GLN A C 1
ATOM 703 O O . GLN A 1 88 ? -6.604 -0.842 20.930 1.00 91.25 88 GLN A O 1
ATOM 708 N N . ILE A 1 89 ? -6.756 -0.252 23.092 1.00 92.56 89 ILE A N 1
ATOM 709 C CA . ILE A 1 89 ? -7.218 1.118 22.809 1.00 92.56 89 ILE A CA 1
ATOM 710 C C . ILE A 1 89 ? -6.157 1.863 21.995 1.00 92.56 89 ILE A C 1
ATOM 712 O O . ILE A 1 89 ? -6.477 2.508 20.995 1.00 92.56 89 ILE A O 1
ATOM 716 N N . LEU A 1 90 ? -4.882 1.732 22.380 1.00 93.00 90 LEU A N 1
ATOM 717 C CA . LEU A 1 90 ? -3.773 2.321 21.638 1.00 93.00 90 LEU A CA 1
ATOM 718 C C . LEU A 1 90 ? -3.661 1.749 20.216 1.00 93.00 90 LEU A C 1
ATOM 720 O O . LEU A 1 90 ? -3.378 2.504 19.287 1.00 93.00 90 LEU A O 1
ATOM 724 N N . ALA A 1 91 ? -3.894 0.449 20.024 1.00 92.88 91 ALA A N 1
ATOM 725 C CA . ALA A 1 91 ? -3.888 -0.189 18.710 1.00 92.88 91 ALA A CA 1
ATOM 726 C C . ALA A 1 91 ? -5.004 0.362 17.806 1.00 92.88 91 ALA A C 1
ATOM 728 O O . ALA A 1 91 ? -4.721 0.781 16.684 1.00 92.88 91 ALA A O 1
ATOM 729 N N . VAL A 1 92 ? -6.242 0.464 18.306 1.00 94.69 92 VAL A N 1
ATOM 730 C CA . VAL A 1 92 ? -7.368 1.076 17.572 1.00 94.69 92 VAL A CA 1
ATOM 731 C C . VAL A 1 92 ? -7.069 2.540 17.232 1.00 94.69 92 VAL A C 1
ATOM 733 O O . VAL A 1 92 ? -7.266 2.961 16.090 1.00 94.69 92 VAL A O 1
ATOM 736 N N . ALA A 1 93 ? -6.534 3.310 18.186 1.00 95.25 93 ALA A N 1
ATOM 737 C CA . ALA A 1 93 ? -6.159 4.706 17.971 1.00 95.25 93 ALA A CA 1
ATOM 738 C C . ALA A 1 93 ? -5.068 4.863 16.900 1.00 95.25 93 ALA A C 1
ATOM 740 O O . ALA A 1 93 ? -5.194 5.712 16.018 1.00 95.25 93 ALA A O 1
ATOM 741 N N . LYS A 1 94 ? -4.026 4.021 16.928 1.00 95.44 94 LYS A N 1
ATOM 742 C CA . LYS A 1 94 ? -2.961 4.012 15.912 1.00 95.44 94 LYS A CA 1
ATOM 743 C C . LYS A 1 94 ? -3.495 3.648 14.530 1.00 95.44 94 LYS A C 1
ATOM 745 O O . LYS A 1 94 ? -3.168 4.335 13.568 1.00 95.44 94 LYS A O 1
ATOM 750 N N . THR A 1 95 ? -4.332 2.616 14.426 1.00 96.12 95 THR A N 1
ATOM 751 C CA . THR A 1 95 ? -4.935 2.212 13.148 1.00 96.12 95 THR A CA 1
ATOM 752 C C . THR A 1 95 ? -5.828 3.312 12.583 1.00 96.12 95 THR A C 1
ATOM 754 O O . THR A 1 95 ? -5.734 3.632 11.401 1.00 96.12 95 THR A O 1
ATOM 757 N N . ARG A 1 96 ? -6.647 3.955 13.426 1.00 97.06 96 ARG A N 1
ATOM 758 C CA . ARG A 1 96 ? -7.449 5.119 13.028 1.00 97.06 96 ARG A CA 1
ATOM 759 C C . ARG A 1 96 ? -6.574 6.248 12.481 1.00 97.06 96 ARG A C 1
ATOM 761 O O . ARG A 1 96 ? -6.867 6.772 11.412 1.00 97.06 96 ARG A O 1
ATOM 768 N N . LEU A 1 97 ? -5.514 6.606 13.202 1.00 96.19 97 LEU A N 1
ATOM 769 C CA . LEU A 1 97 ? -4.604 7.673 12.791 1.00 96.19 97 LEU A CA 1
ATOM 770 C C . LEU A 1 97 ? -3.921 7.324 11.458 1.00 96.19 97 LEU A C 1
ATOM 772 O O . LEU A 1 97 ? -3.857 8.168 10.571 1.00 96.19 97 LEU A O 1
ATOM 776 N N . GLY A 1 98 ? -3.527 6.061 11.265 1.00 95.94 98 GLY A N 1
ATOM 777 C CA . GLY A 1 98 ? -3.022 5.558 9.985 1.00 95.94 98 GLY A CA 1
ATOM 778 C C . GLY A 1 98 ? -4.024 5.705 8.835 1.00 95.94 98 GLY A C 1
ATOM 779 O O . GLY A 1 98 ? -3.645 6.145 7.754 1.00 95.94 98 GLY A O 1
ATOM 780 N N . ILE A 1 99 ? -5.309 5.407 9.062 1.00 97.38 99 ILE A N 1
ATOM 781 C CA . ILE A 1 99 ? -6.373 5.619 8.061 1.00 97.38 99 ILE A CA 1
ATOM 782 C C . ILE A 1 99 ? -6.507 7.102 7.710 1.00 97.38 99 ILE A C 1
ATOM 784 O O . ILE A 1 99 ? -6.579 7.450 6.533 1.00 97.38 99 ILE A O 1
ATOM 788 N N . GLU A 1 100 ? -6.534 7.986 8.709 1.00 96.19 100 GLU A N 1
ATOM 789 C CA . GLU A 1 100 ? -6.645 9.432 8.488 1.00 96.19 100 GLU A CA 1
ATOM 790 C C . GLU A 1 100 ? -5.441 9.978 7.696 1.00 96.19 100 GLU A C 1
ATOM 792 O O . GLU A 1 100 ? -5.626 10.729 6.735 1.00 96.19 100 GLU A O 1
ATOM 797 N N . GLU A 1 101 ? -4.219 9.555 8.034 1.00 95.38 101 GLU A N 1
ATOM 798 C CA . GLU A 1 101 ? -3.007 9.891 7.277 1.00 95.38 101 GLU A CA 1
ATOM 799 C C . GLU A 1 101 ? -3.081 9.410 5.825 1.00 95.38 101 GLU A C 1
ATOM 801 O O . GLU A 1 101 ? -2.719 10.146 4.901 1.00 95.38 101 GLU A O 1
ATOM 806 N N . GLU A 1 102 ? -3.566 8.191 5.609 1.00 95.81 102 GLU A N 1
ATOM 807 C CA . GLU A 1 102 ? -3.621 7.592 4.282 1.00 95.81 102 GLU A CA 1
ATOM 808 C C . GLU A 1 102 ? -4.690 8.246 3.397 1.00 95.81 102 GLU A C 1
ATOM 810 O O . GLU A 1 102 ? -4.436 8.509 2.220 1.00 95.81 102 GLU A O 1
ATOM 815 N N . ILE A 1 103 ? -5.834 8.635 3.973 1.00 96.19 103 ILE A N 1
ATOM 816 C CA . ILE A 1 103 ? -6.847 9.471 3.307 1.00 96.19 103 ILE A CA 1
ATOM 817 C C . ILE A 1 103 ? -6.226 10.798 2.850 1.00 96.19 103 ILE A C 1
ATOM 819 O O . ILE A 1 103 ? -6.433 11.229 1.710 1.00 96.19 103 ILE A O 1
ATOM 823 N N . ILE A 1 104 ? -5.425 11.442 3.708 1.00 94.25 104 ILE A N 1
ATOM 824 C CA . ILE A 1 104 ? -4.736 12.690 3.359 1.00 94.25 104 ILE A CA 1
ATOM 825 C C . ILE A 1 104 ? -3.737 12.451 2.222 1.00 94.25 104 ILE A C 1
ATOM 827 O O . ILE A 1 104 ? -3.746 13.204 1.246 1.00 94.25 104 ILE A O 1
ATOM 831 N N . ARG A 1 105 ? -2.901 11.411 2.291 1.00 93.44 105 ARG A N 1
ATOM 832 C CA . ARG A 1 105 ? -1.928 11.097 1.228 1.00 93.44 105 ARG A CA 1
ATOM 833 C C . ARG A 1 105 ? -2.608 10.800 -0.103 1.00 93.44 105 ARG A C 1
ATOM 835 O O . ARG A 1 105 ? -2.188 11.338 -1.126 1.00 93.44 105 ARG A O 1
ATOM 842 N N . LEU A 1 106 ? -3.679 10.009 -0.092 1.00 94.56 106 LEU A N 1
ATOM 843 C CA . LEU A 1 106 ? -4.478 9.723 -1.281 1.00 94.56 106 LEU A CA 1
ATOM 844 C C . LEU A 1 106 ? -5.054 11.017 -1.877 1.00 94.56 106 LEU A C 1
ATOM 846 O O . LEU A 1 106 ? -4.939 11.258 -3.078 1.00 94.56 106 LEU A O 1
ATOM 850 N N . SER A 1 107 ? -5.565 11.921 -1.035 1.00 94.25 107 SER A N 1
ATOM 851 C CA . SER A 1 107 ? -6.057 13.227 -1.489 1.00 94.25 107 SER A CA 1
ATOM 852 C C . SER A 1 107 ? -4.973 14.089 -2.147 1.00 94.25 107 SER A C 1
ATOM 854 O O . SER A 1 107 ? -5.249 14.797 -3.111 1.00 94.25 107 SER A O 1
ATOM 856 N N . GLN A 1 108 ? -3.720 14.022 -1.690 1.00 92.25 108 GLN A N 1
ATOM 857 C CA . GLN A 1 108 ? -2.625 14.813 -2.263 1.00 92.25 108 GLN A CA 1
ATOM 858 C C . GLN A 1 108 ? -2.244 14.357 -3.679 1.00 92.25 108 GLN A C 1
ATOM 860 O O . GLN A 1 108 ? -1.705 15.151 -4.459 1.00 92.25 108 GLN A O 1
ATOM 865 N N . ILE A 1 109 ? -2.544 13.104 -4.032 1.00 90.12 109 ILE A N 1
ATOM 866 C CA . ILE A 1 109 ? -2.298 12.569 -5.373 1.00 90.12 109 ILE A CA 1
ATOM 867 C C . ILE A 1 109 ? -3.294 13.163 -6.379 1.00 90.12 109 ILE A C 1
ATOM 869 O O . ILE A 1 109 ? -2.859 13.602 -7.446 1.00 90.12 109 ILE A O 1
ATOM 873 N N . ASP A 1 110 ? -4.584 13.244 -6.027 1.00 86.69 110 ASP A N 1
ATOM 874 C CA . ASP A 1 110 ? -5.679 13.534 -6.972 1.00 86.69 110 ASP A CA 1
ATOM 875 C C . ASP A 1 110 ? -6.439 14.870 -6.734 1.00 86.69 110 ASP A C 1
ATOM 877 O O . ASP A 1 110 ? -7.174 15.342 -7.613 1.00 86.69 110 ASP A O 1
ATOM 881 N N . LEU A 1 111 ? -6.327 15.499 -5.554 1.00 80.00 111 LEU A N 1
ATOM 882 C CA . LEU A 1 111 ? -7.209 16.597 -5.097 1.00 80.00 111 LEU A CA 1
ATOM 883 C C . LEU A 1 111 ? -6.519 17.963 -4.899 1.00 80.00 111 LEU A C 1
ATOM 885 O O . LEU A 1 111 ? -7.156 18.906 -4.430 1.00 80.00 111 LEU A O 1
ATOM 889 N N . SER A 1 112 ? -5.272 18.130 -5.355 1.00 78.44 112 SER A N 1
ATOM 890 C CA . SER A 1 112 ? -4.428 19.331 -5.165 1.00 78.44 112 SER A CA 1
ATOM 891 C C . SER A 1 112 ? -4.013 19.599 -3.706 1.00 78.44 112 SER A C 1
ATOM 893 O O . SER A 1 112 ? -4.608 19.103 -2.753 1.00 78.44 112 SER A O 1
ATOM 895 N N . THR A 1 113 ? -2.996 20.444 -3.508 1.00 75.12 113 THR A N 1
ATOM 896 C CA . THR A 1 113 ? -2.414 20.751 -2.183 1.00 75.12 113 THR A CA 1
ATOM 897 C C . THR A 1 113 ? -3.369 21.450 -1.211 1.00 75.12 113 THR A C 1
ATOM 899 O O . THR A 1 113 ? -3.074 21.531 -0.020 1.00 75.12 113 THR A O 1
ATOM 902 N N . LYS A 1 114 ? -4.523 21.947 -1.681 1.00 78.62 114 LYS A N 1
ATOM 903 C CA . LYS A 1 114 ? -5.524 22.614 -0.832 1.00 78.62 114 LYS A CA 1
ATOM 904 C C . LYS A 1 114 ? -6.333 21.642 0.036 1.00 78.62 114 LYS A C 1
ATOM 906 O O . LYS A 1 114 ? -6.934 22.094 1.009 1.00 78.62 114 LYS A O 1
ATOM 911 N N . ALA A 1 115 ? -6.309 20.344 -0.276 1.00 75.81 115 ALA A N 1
ATOM 912 C CA . ALA A 1 115 ? -7.045 19.313 0.457 1.00 75.81 115 ALA A CA 1
ATOM 913 C C . ALA A 1 115 ? -6.580 19.145 1.917 1.00 75.81 115 ALA A C 1
ATOM 915 O O . ALA A 1 115 ? -7.360 18.716 2.759 1.00 75.81 115 ALA A O 1
ATOM 916 N N . SER A 1 116 ? -5.355 19.564 2.261 1.00 76.19 116 SER A N 1
ATOM 917 C CA . SER A 1 116 ? -4.812 19.462 3.627 1.00 76.19 116 SER A CA 1
ATOM 918 C C . SER A 1 116 ? -5.558 20.291 4.679 1.00 76.19 116 SER A C 1
ATOM 920 O O . SER A 1 116 ? -5.364 20.079 5.871 1.00 76.19 116 SER A O 1
ATOM 922 N N . LYS A 1 117 ? -6.394 21.249 4.259 1.00 85.62 117 LYS A N 1
ATOM 923 C CA . LYS A 1 117 ? -7.205 22.081 5.164 1.00 85.62 117 LYS A CA 1
ATOM 924 C C . LYS A 1 117 ? -8.602 21.519 5.415 1.00 85.62 117 LYS A C 1
ATOM 926 O O . LYS A 1 117 ? -9.357 22.112 6.182 1.00 85.62 117 LYS A O 1
ATOM 931 N N . TRP A 1 118 ? -8.988 20.462 4.712 1.00 88.88 118 TRP A N 1
ATOM 932 C CA . TRP A 1 118 ? -10.332 19.906 4.794 1.00 88.88 118 TRP A CA 1
ATOM 933 C C . TRP A 1 118 ? -10.401 18.855 5.893 1.00 88.88 118 TRP A C 1
ATOM 935 O O . TRP A 1 118 ? -9.400 18.220 6.220 1.00 88.88 118 TRP A O 1
ATOM 945 N N . ASN A 1 119 ? -11.584 18.669 6.475 1.00 93.62 119 ASN A N 1
ATOM 946 C CA . ASN A 1 119 ? -11.772 17.578 7.425 1.00 93.62 119 ASN A CA 1
ATOM 947 C C . ASN A 1 119 ? -11.854 16.225 6.689 1.00 93.62 119 ASN A C 1
ATOM 949 O O . ASN A 1 119 ? -12.217 16.166 5.513 1.00 93.62 119 ASN A O 1
ATOM 953 N N . THR A 1 120 ? -11.547 15.129 7.387 1.00 94.88 120 THR A N 1
ATOM 954 C CA . THR A 1 120 ? -11.491 13.772 6.810 1.00 94.88 120 THR A CA 1
ATOM 955 C C . THR A 1 120 ? -12.773 13.384 6.073 1.00 94.88 120 THR A C 1
ATOM 957 O O . THR A 1 120 ? -12.708 12.785 5.003 1.00 94.88 120 THR A O 1
ATOM 960 N N . LYS A 1 121 ? -13.944 13.777 6.592 1.00 95.94 121 LYS A N 1
ATOM 961 C CA . LYS A 1 121 ? -15.238 13.498 5.955 1.00 95.94 121 LYS A CA 1
ATOM 962 C C . LYS A 1 121 ? -15.367 14.187 4.593 1.00 95.94 121 LYS A C 1
ATOM 964 O O . LYS A 1 121 ? -15.713 13.529 3.623 1.00 95.94 121 LYS A O 1
ATOM 969 N N . GLN A 1 122 ? -15.030 15.474 4.503 1.00 95.25 122 GLN A N 1
ATOM 970 C CA . GLN A 1 122 ? -15.037 16.220 3.238 1.00 95.25 122 GLN A CA 1
ATOM 971 C C . GLN A 1 122 ? -14.083 15.609 2.207 1.00 95.25 122 GLN A C 1
ATOM 973 O O . GLN A 1 122 ? -14.409 15.554 1.023 1.00 95.25 122 GLN A O 1
ATOM 978 N N . ILE A 1 123 ? -12.908 15.148 2.652 1.00 95.94 123 ILE A N 1
ATOM 979 C CA . ILE A 1 123 ? -11.952 14.469 1.772 1.00 95.94 123 ILE A CA 1
ATOM 980 C C . ILE A 1 123 ? -12.560 13.163 1.252 1.00 95.94 123 ILE A C 1
ATOM 982 O O . ILE A 1 123 ? -12.543 12.938 0.047 1.00 95.94 123 ILE A O 1
ATOM 986 N N . LEU A 1 124 ? -13.136 12.335 2.127 1.00 96.56 124 LEU A N 1
ATOM 987 C CA . LEU A 1 124 ? -13.797 11.085 1.742 1.00 96.56 124 LEU A CA 1
ATOM 988 C C . LEU A 1 124 ? -14.954 11.315 0.761 1.00 96.56 124 LEU A C 1
ATOM 990 O O . LEU A 1 124 ? -15.048 10.602 -0.237 1.00 96.56 124 LEU A O 1
ATOM 994 N N . ASP A 1 125 ? -15.794 12.323 1.003 1.00 96.25 125 ASP A N 1
ATOM 995 C CA . ASP A 1 125 ? -16.896 12.686 0.106 1.00 96.25 125 ASP A CA 1
ATOM 996 C C . ASP A 1 125 ? -16.373 13.052 -1.295 1.00 96.25 125 ASP A C 1
ATOM 998 O O . ASP A 1 125 ? -16.898 12.554 -2.292 1.00 96.25 125 ASP A O 1
ATOM 1002 N N . LEU A 1 126 ? -15.285 13.830 -1.387 1.00 95.19 126 LEU A N 1
ATOM 1003 C CA . LEU A 1 126 ? -14.683 14.168 -2.681 1.00 95.19 126 LEU A CA 1
ATOM 1004 C C . LEU A 1 126 ? -13.974 12.971 -3.339 1.00 95.19 126 LEU A C 1
ATOM 1006 O O . LEU A 1 126 ? -14.020 12.828 -4.560 1.00 95.19 126 LEU A O 1
ATOM 1010 N N . LEU A 1 127 ? -13.312 12.108 -2.561 1.00 96.06 127 LEU A N 1
ATOM 1011 C CA . LEU A 1 127 ? -12.696 10.882 -3.083 1.00 96.06 127 LEU A CA 1
ATOM 1012 C C . LEU A 1 127 ? -13.753 9.964 -3.711 1.00 96.06 127 LEU A C 1
ATOM 1014 O O . LEU A 1 127 ? -13.508 9.391 -4.771 1.00 96.06 127 LEU A O 1
ATOM 1018 N N . LYS A 1 128 ? -14.934 9.870 -3.095 1.00 97.00 128 LYS A N 1
ATOM 1019 C CA . LYS A 1 128 ? -16.087 9.152 -3.645 1.00 97.00 128 LYS A CA 1
ATOM 1020 C C . LYS A 1 128 ? -16.634 9.829 -4.903 1.00 97.00 128 LYS A C 1
ATOM 1022 O O . LYS A 1 128 ? -16.843 9.153 -5.902 1.00 97.00 128 LYS A O 1
ATOM 1027 N N . GLU A 1 129 ? -16.851 11.147 -4.874 1.00 96.19 129 GLU A N 1
ATOM 1028 C CA . GLU A 1 129 ? -17.365 11.914 -6.023 1.00 96.19 129 GLU A CA 1
ATOM 1029 C C . GLU A 1 129 ? -16.473 11.760 -7.264 1.00 96.19 129 GLU A C 1
ATOM 1031 O O . GLU A 1 129 ? -16.969 11.660 -8.383 1.00 96.19 129 GLU A O 1
ATOM 1036 N N . LYS A 1 130 ? -15.151 11.688 -7.069 1.00 95.12 130 LYS A N 1
ATOM 1037 C CA . LYS A 1 130 ? -14.174 11.452 -8.142 1.00 95.12 130 LYS A CA 1
ATOM 1038 C C . LYS A 1 130 ? -13.965 9.979 -8.504 1.00 95.12 130 LYS A C 1
ATOM 1040 O O . LYS A 1 130 ? -13.028 9.683 -9.249 1.00 95.12 130 LYS A O 1
ATOM 1045 N N . GLU A 1 131 ? -14.768 9.072 -7.951 1.00 95.94 131 GLU A N 1
ATOM 1046 C CA . GLU A 1 131 ? -14.662 7.626 -8.176 1.00 95.94 131 GLU A CA 1
ATOM 1047 C C . GLU A 1 131 ? -13.242 7.093 -7.871 1.00 95.94 131 GLU A C 1
ATOM 1049 O O . GLU A 1 131 ? -12.700 6.227 -8.561 1.00 95.94 131 GLU A O 1
ATOM 1054 N N . ILE A 1 132 ? -12.576 7.664 -6.857 1.00 94.88 132 ILE A N 1
ATOM 1055 C CA . ILE A 1 132 ? -11.265 7.192 -6.379 1.00 94.88 132 ILE A CA 1
ATOM 1056 C C . ILE A 1 132 ? -11.444 6.007 -5.433 1.00 94.88 132 ILE A C 1
ATOM 1058 O O . ILE A 1 132 ? -10.663 5.061 -5.500 1.00 94.88 132 ILE A O 1
ATOM 1062 N N . ILE A 1 133 ? -12.468 6.076 -4.585 1.00 96.25 133 ILE A N 1
ATOM 1063 C CA . ILE A 1 133 ? -12.919 4.992 -3.712 1.00 96.25 133 ILE A CA 1
ATOM 1064 C C . ILE A 1 133 ? -14.366 4.642 -4.066 1.00 96.25 133 ILE A C 1
ATOM 1066 O O . ILE A 1 133 ? -15.130 5.518 -4.487 1.00 96.25 133 ILE A O 1
ATOM 1070 N N . SER A 1 134 ? -14.753 3.382 -3.883 1.00 95.94 134 SER A N 1
ATOM 1071 C CA . SER A 1 134 ? -16.134 2.949 -4.087 1.00 95.94 134 SER A CA 1
ATOM 1072 C C . SER A 1 134 ? -17.076 3.531 -3.021 1.00 95.94 134 SER A C 1
ATOM 1074 O O . SER A 1 134 ? -16.662 4.009 -1.958 1.00 95.94 134 SER A O 1
ATOM 1076 N N . SER A 1 135 ? -18.382 3.515 -3.310 1.00 96.31 135 SER A N 1
ATOM 1077 C CA . SER A 1 135 ? -19.402 3.986 -2.356 1.00 96.31 135 SER A CA 1
ATOM 1078 C C . SER A 1 135 ? -19.413 3.170 -1.063 1.00 96.31 135 SER A C 1
ATOM 1080 O O . SER A 1 135 ? -19.705 3.720 -0.005 1.00 96.31 135 SER A O 1
ATOM 1082 N N . GLU A 1 136 ? -19.088 1.887 -1.161 1.00 95.38 136 GLU A N 1
ATOM 1083 C CA . GLU A 1 136 ? -19.010 0.952 -0.044 1.00 95.38 136 GLU A CA 1
ATOM 1084 C C . GLU A 1 136 ? -17.811 1.263 0.857 1.00 95.38 136 GLU A C 1
ATOM 1086 O O . GLU A 1 136 ? -17.984 1.508 2.050 1.00 95.38 136 GLU A O 1
ATOM 1091 N N . VAL A 1 137 ? -16.611 1.400 0.279 1.00 95.69 137 VAL A N 1
ATOM 1092 C CA . VAL A 1 137 ? -15.397 1.795 1.014 1.00 95.69 137 VAL A CA 1
ATOM 1093 C C . VAL A 1 137 ? -15.594 3.136 1.722 1.00 95.69 137 VAL A C 1
ATOM 1095 O O . VAL A 1 137 ? -15.216 3.291 2.884 1.00 95.69 137 VAL A O 1
ATOM 1098 N N . HIS A 1 138 ? -16.245 4.101 1.065 1.00 97.44 138 HIS A N 1
ATOM 1099 C CA . HIS A 1 138 ? -16.620 5.377 1.682 1.00 97.44 138 HIS A CA 1
ATOM 1100 C C . HIS A 1 138 ? -17.499 5.191 2.928 1.00 97.44 138 HIS A C 1
ATOM 1102 O O . HIS A 1 138 ? -17.181 5.740 3.986 1.00 97.44 138 HIS A O 1
ATOM 1108 N N . GLN A 1 139 ? -18.575 4.406 2.827 1.00 96.75 139 GLN A N 1
ATOM 1109 C CA . GLN A 1 139 ? -19.482 4.145 3.949 1.00 96.75 139 GLN A CA 1
ATOM 1110 C C . GLN A 1 139 ? -18.772 3.416 5.097 1.00 96.75 139 GLN A C 1
ATOM 1112 O O . GLN A 1 139 ? -18.912 3.824 6.254 1.00 96.75 139 GLN A O 1
ATOM 1117 N N . ASN A 1 140 ? -17.955 2.410 4.780 1.00 96.50 140 ASN A N 1
ATOM 1118 C CA . ASN A 1 140 ? -17.206 1.627 5.759 1.00 96.50 140 ASN A CA 1
ATOM 1119 C C . ASN A 1 140 ? -16.182 2.485 6.510 1.00 96.50 140 ASN A C 1
ATOM 1121 O O . ASN A 1 140 ? -16.093 2.402 7.735 1.00 96.50 140 ASN A O 1
ATOM 1125 N N . LEU A 1 141 ? -15.476 3.386 5.818 1.00 97.62 141 LEU A N 1
ATOM 1126 C CA . LEU A 1 141 ? -14.545 4.327 6.447 1.00 97.62 141 LEU A CA 1
ATOM 1127 C C . LEU A 1 141 ? -15.262 5.324 7.364 1.00 97.62 141 LEU A C 1
ATOM 1129 O O . LEU A 1 141 ? -14.812 5.552 8.485 1.00 97.62 141 LEU A O 1
ATOM 1133 N N . ILE A 1 142 ? -16.396 5.890 6.938 1.00 97.75 142 ILE A N 1
ATOM 1134 C CA . ILE A 1 142 ? -17.184 6.800 7.785 1.00 97.75 142 ILE A CA 1
ATOM 1135 C C . ILE A 1 142 ? -17.693 6.077 9.040 1.00 97.75 142 ILE A C 1
ATOM 1137 O O . ILE A 1 142 ? -17.562 6.613 10.146 1.00 97.75 142 ILE A O 1
ATOM 1141 N N . LYS A 1 143 ? -18.227 4.857 8.890 1.00 97.00 143 LYS A N 1
ATOM 1142 C CA . LYS A 1 143 ? -18.705 4.035 10.011 1.00 97.00 143 LYS A CA 1
ATOM 1143 C C . LYS A 1 143 ? -17.555 3.684 10.960 1.00 97.00 143 LYS A C 1
ATOM 1145 O O . LYS A 1 143 ? -17.677 3.910 12.163 1.00 97.00 143 LYS A O 1
ATOM 1150 N N . TYR A 1 144 ? -16.410 3.245 10.433 1.00 97.38 144 TYR A N 1
ATOM 1151 C CA . TYR A 1 144 ? -15.217 2.933 11.224 1.00 97.38 144 TYR A CA 1
ATOM 1152 C C . TYR A 1 144 ? -14.689 4.144 12.008 1.00 97.38 144 TYR A C 1
ATOM 1154 O O . TYR A 1 144 ? -14.397 4.042 13.201 1.00 97.38 144 TYR A O 1
ATOM 1162 N N . LEU A 1 145 ? -14.580 5.315 11.372 1.00 97.12 145 LEU A N 1
ATOM 1163 C CA . LEU A 1 145 ? -14.112 6.537 12.035 1.00 97.12 145 LEU A CA 1
ATOM 1164 C C . LEU A 1 145 ? -15.059 6.981 13.158 1.00 97.12 145 LEU A C 1
ATOM 1166 O O . LEU A 1 145 ? -14.603 7.546 14.151 1.00 97.12 145 LEU A O 1
ATOM 1170 N N . ARG A 1 146 ? -16.363 6.716 13.050 1.00 96.69 146 ARG A N 1
ATOM 1171 C CA . ARG A 1 146 ? -17.295 6.958 14.157 1.00 96.69 146 ARG A CA 1
ATOM 1172 C C . ARG A 1 146 ? -17.100 5.937 15.284 1.00 96.69 146 ARG A C 1
ATOM 1174 O O . ARG A 1 146 ? -16.776 6.339 16.399 1.00 96.69 146 ARG A O 1
ATOM 1181 N N . ILE A 1 147 ? -17.209 4.643 14.975 1.00 94.88 147 ILE A N 1
ATOM 1182 C CA . ILE A 1 147 ? -17.098 3.534 15.942 1.00 94.88 147 ILE A CA 1
ATOM 1183 C C . ILE A 1 147 ? -15.776 3.598 16.715 1.00 94.88 147 ILE A C 1
ATOM 1185 O O . ILE A 1 147 ? -15.758 3.510 17.939 1.00 94.88 147 ILE A O 1
ATOM 1189 N N . SER A 1 148 ? -14.652 3.798 16.022 1.00 95.56 148 SER A N 1
ATOM 1190 C CA . SER A 1 148 ? -13.337 3.896 16.668 1.00 95.56 148 SER A CA 1
ATOM 1191 C C . SER A 1 148 ? -13.241 5.088 17.622 1.00 95.56 14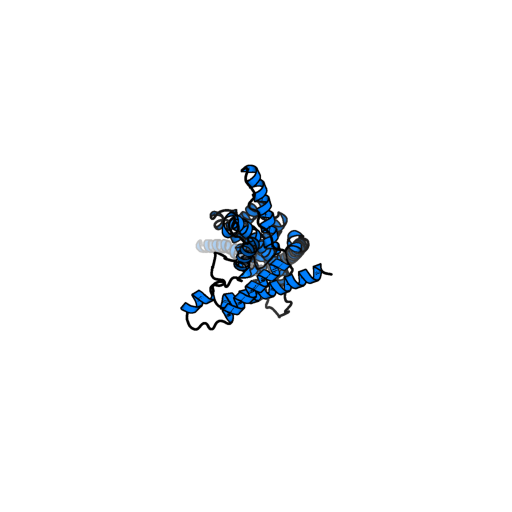8 SER A C 1
ATOM 1193 O O . SER A 1 148 ? -12.590 4.971 18.655 1.00 95.56 148 SER A O 1
ATOM 1195 N N . ASN A 1 149 ? -13.903 6.216 17.329 1.00 95.31 149 ASN A N 1
ATOM 1196 C CA . ASN A 1 149 ? -13.920 7.362 18.242 1.00 95.31 149 ASN A CA 1
ATOM 1197 C C . ASN A 1 149 ? -14.654 7.016 19.541 1.00 95.31 149 ASN A C 1
ATOM 1199 O O . ASN A 1 149 ? -14.162 7.311 20.626 1.00 95.31 149 ASN A O 1
ATOM 1203 N N . GLU A 1 150 ? -15.821 6.384 19.417 1.00 93.62 150 GLU A N 1
ATOM 1204 C CA . GLU A 1 150 ? -16.641 5.959 20.554 1.00 93.62 150 GLU A CA 1
ATOM 1205 C C . GLU A 1 150 ? -15.895 4.921 21.408 1.00 93.62 150 GLU A C 1
ATOM 1207 O O . GLU A 1 150 ? -15.816 5.057 22.630 1.00 93.62 150 GLU A O 1
ATOM 1212 N N . LEU A 1 151 ? -15.242 3.944 20.767 1.00 92.88 151 LEU A N 1
ATOM 1213 C CA . LEU A 1 151 ? -14.459 2.920 21.460 1.00 92.88 151 LEU A CA 1
ATOM 1214 C C . LEU A 1 151 ? -13.265 3.494 22.231 1.00 92.88 151 LEU A C 1
ATOM 1216 O O . LEU A 1 151 ? -13.012 3.073 23.358 1.00 92.88 151 LEU A O 1
ATOM 1220 N N . ILE A 1 152 ? -12.533 4.450 21.650 1.00 92.38 152 ILE A N 1
ATOM 1221 C CA . ILE A 1 152 ? -11.378 5.079 22.310 1.00 92.38 152 ILE A CA 1
ATOM 1222 C C . ILE A 1 152 ? -11.814 5.868 23.554 1.00 92.38 152 ILE A C 1
ATOM 1224 O O . ILE A 1 152 ? -11.056 5.954 24.520 1.00 92.38 152 ILE A O 1
ATOM 1228 N N . GLN A 1 153 ? -13.020 6.443 23.543 1.00 89.56 153 GLN A N 1
ATOM 1229 C CA . GLN A 1 153 ? -13.518 7.278 24.636 1.00 89.56 153 GLN A CA 1
ATOM 1230 C C . GLN A 1 153 ? -14.132 6.476 25.790 1.00 89.56 153 GLN A C 1
ATOM 1232 O O . GLN A 1 153 ? -13.963 6.879 26.941 1.00 89.56 153 GLN A O 1
ATOM 1237 N N . ASP A 1 154 ? -14.840 5.376 25.508 1.00 84.50 154 ASP A N 1
ATOM 1238 C CA . ASP A 1 154 ? -15.692 4.722 26.518 1.00 84.50 154 ASP A CA 1
ATOM 1239 C C . ASP A 1 154 ? -15.619 3.180 26.535 1.00 84.50 154 ASP A C 1
ATOM 1241 O O . ASP A 1 154 ? -16.309 2.522 27.323 1.00 84.50 154 ASP A O 1
ATOM 1245 N N . SER A 1 155 ? -14.777 2.548 25.705 1.00 74.50 155 SER A N 1
ATOM 1246 C CA . SER A 1 155 ? -14.744 1.082 25.675 1.00 74.50 155 SER A CA 1
ATOM 1247 C C . SER A 1 155 ? -13.985 0.476 26.851 1.00 74.50 155 SER A C 1
ATOM 1249 O O . SER A 1 155 ? -12.833 0.796 27.142 1.00 74.50 155 SER A O 1
ATOM 1251 N N . LYS A 1 156 ? -14.640 -0.502 27.479 1.00 80.69 156 LYS A N 1
ATOM 1252 C CA . LYS A 1 156 ? -14.015 -1.498 28.361 1.00 80.69 156 LYS A CA 1
ATOM 1253 C C . LYS A 1 156 ? -14.116 -2.911 27.784 1.00 80.69 156 LYS A C 1
ATOM 1255 O O . LYS A 1 156 ? -13.757 -3.862 28.472 1.00 80.69 156 LYS A O 1
ATOM 1260 N N . ASN A 1 157 ? -14.666 -3.053 26.576 1.00 88.38 157 ASN A N 1
ATOM 1261 C CA . ASN A 1 157 ? -14.866 -4.347 25.942 1.00 88.38 157 ASN A CA 1
ATOM 1262 C C . ASN A 1 157 ? -13.678 -4.673 25.031 1.00 88.38 157 ASN A C 1
ATOM 1264 O O . ASN A 1 157 ? -13.499 -4.073 23.973 1.00 88.38 157 ASN A O 1
ATOM 1268 N N . THR A 1 158 ? -12.876 -5.638 25.470 1.00 88.81 158 THR A N 1
ATOM 1269 C CA . THR A 1 158 ? -11.713 -6.174 24.758 1.00 88.81 158 THR A CA 1
ATOM 1270 C C . THR A 1 158 ? -12.086 -6.769 23.398 1.00 88.81 158 THR A C 1
ATOM 1272 O O . THR A 1 158 ? -11.355 -6.581 22.431 1.00 88.81 158 THR A O 1
ATOM 1275 N N . GLU A 1 159 ? -13.229 -7.450 23.292 1.00 90.25 159 GLU A N 1
ATOM 1276 C CA . GLU A 1 159 ? -13.650 -8.109 22.050 1.00 90.25 159 GLU A CA 1
ATOM 1277 C C . GLU A 1 159 ? -13.992 -7.086 20.960 1.00 90.25 159 GLU A C 1
ATOM 1279 O O . GLU A 1 159 ? -13.491 -7.180 19.840 1.00 90.25 159 GLU A O 1
ATOM 1284 N N . ASP A 1 160 ? -14.747 -6.043 21.319 1.00 92.06 160 ASP A N 1
ATOM 1285 C CA . ASP A 1 160 ? -15.078 -4.935 20.415 1.00 92.06 160 ASP A CA 1
ATOM 1286 C C . ASP A 1 160 ? -13.817 -4.190 19.942 1.00 92.06 160 ASP A C 1
ATOM 1288 O O . ASP A 1 160 ? -13.716 -3.804 18.777 1.00 92.06 160 ASP A O 1
ATOM 1292 N N . LEU A 1 161 ? -12.831 -3.999 20.831 1.00 92.88 161 LEU A N 1
ATOM 1293 C CA . LEU A 1 161 ? -11.555 -3.362 20.488 1.00 92.88 161 LEU A CA 1
ATOM 1294 C C . LEU A 1 161 ? -10.735 -4.211 19.510 1.00 92.88 161 LEU A C 1
ATOM 1296 O O . LEU A 1 161 ? -10.198 -3.669 18.545 1.00 92.88 161 LEU A O 1
ATOM 1300 N N . LEU A 1 162 ? -10.658 -5.528 19.726 1.00 91.25 162 LEU A N 1
ATOM 1301 C CA . LEU A 1 162 ? -9.965 -6.452 18.824 1.00 91.25 162 LEU A CA 1
ATOM 1302 C C . LEU A 1 162 ? -10.644 -6.516 17.453 1.00 91.25 162 LEU A C 1
ATOM 1304 O O . LEU A 1 162 ? -9.968 -6.402 16.428 1.00 91.25 162 LEU A O 1
ATOM 1308 N N . ALA A 1 163 ? -11.973 -6.638 17.427 1.00 92.00 163 ALA A N 1
ATOM 1309 C CA . ALA A 1 163 ? -12.747 -6.642 16.192 1.00 92.00 163 ALA A CA 1
ATOM 1310 C C . ALA A 1 163 ? -12.571 -5.324 15.425 1.00 92.00 163 ALA A C 1
ATOM 1312 O O . ALA A 1 163 ? -12.250 -5.343 14.239 1.00 92.00 163 ALA A O 1
ATOM 1313 N N . SER A 1 164 ? -12.688 -4.183 16.111 1.00 94.00 164 SER A N 1
ATOM 1314 C CA . SER A 1 164 ? -12.458 -2.865 15.518 1.00 94.00 164 SER A CA 1
ATOM 1315 C C . SER A 1 164 ? -11.036 -2.722 14.976 1.00 94.00 164 SER A C 1
ATOM 1317 O O . SER A 1 164 ? -10.860 -2.323 13.829 1.00 94.00 164 SER A O 1
ATOM 1319 N N . HIS A 1 165 ? -10.009 -3.122 15.731 1.00 93.69 165 HIS A N 1
ATOM 1320 C CA . HIS A 1 165 ? -8.629 -3.077 15.248 1.00 93.69 165 HIS A CA 1
ATOM 1321 C C . HIS A 1 165 ? -8.434 -3.917 13.975 1.00 93.69 165 HIS A C 1
ATOM 1323 O O . HIS A 1 165 ? -7.810 -3.446 13.025 1.00 93.69 165 HIS A O 1
ATOM 1329 N N . SER A 1 166 ? -9.016 -5.121 13.924 1.00 91.88 166 SER A N 1
ATOM 1330 C CA . SER A 1 166 ? -8.982 -5.978 12.734 1.00 91.88 166 SER A CA 1
ATOM 1331 C C . SER A 1 166 ? -9.647 -5.311 11.528 1.00 91.88 166 SER A C 1
ATOM 1333 O O . SER A 1 166 ? -9.028 -5.228 10.471 1.00 91.88 166 SER A O 1
ATOM 1335 N N . ILE A 1 167 ? -10.865 -4.780 11.696 1.00 93.81 167 ILE A N 1
ATOM 1336 C CA . ILE A 1 167 ? -11.592 -4.047 10.644 1.00 93.81 167 ILE A CA 1
ATOM 1337 C C . ILE A 1 167 ? -10.749 -2.871 10.141 1.00 93.81 167 ILE A C 1
ATOM 1339 O O . ILE A 1 167 ? -10.588 -2.667 8.938 1.00 93.81 167 ILE A O 1
ATOM 1343 N N . GLY A 1 168 ? -10.191 -2.098 11.073 1.00 95.31 168 GLY A N 1
ATOM 1344 C CA . GLY A 1 168 ? -9.361 -0.946 10.762 1.00 95.31 168 GLY A CA 1
ATOM 1345 C C . GLY A 1 168 ? -8.113 -1.324 9.969 1.00 95.31 168 GLY A C 1
ATOM 1346 O O . GLY A 1 168 ? -7.757 -0.611 9.037 1.00 95.31 168 GLY A O 1
ATOM 1347 N N . ASN A 1 169 ? -7.459 -2.442 10.293 1.00 93.38 169 ASN A N 1
ATOM 1348 C CA . ASN A 1 169 ? -6.293 -2.906 9.544 1.00 93.38 169 ASN A CA 1
ATOM 1349 C C . ASN A 1 169 ? -6.672 -3.297 8.110 1.00 93.38 169 ASN A C 1
ATOM 1351 O O . ASN A 1 169 ? -5.973 -2.882 7.188 1.00 93.38 169 ASN A O 1
ATOM 1355 N N . SER A 1 170 ? -7.795 -3.993 7.904 1.00 92.00 170 SER A N 1
ATOM 1356 C CA . SER A 1 170 ? -8.295 -4.314 6.559 1.00 92.00 170 SER A CA 1
ATOM 1357 C C . SER A 1 170 ? -8.585 -3.048 5.744 1.00 92.00 170 SER A C 1
ATOM 1359 O O . SER A 1 170 ? -8.113 -2.915 4.615 1.00 92.00 170 SER A O 1
ATOM 1361 N N . LEU A 1 171 ? -9.281 -2.068 6.333 1.00 95.19 171 LEU A N 1
ATOM 1362 C CA . LEU A 1 171 ? -9.572 -0.785 5.678 1.00 95.19 171 LEU A CA 1
ATOM 1363 C C . LEU A 1 171 ? -8.305 0.031 5.386 1.00 95.19 171 LEU A C 1
ATOM 1365 O O . LEU A 1 171 ? -8.193 0.639 4.321 1.00 95.19 171 LEU A O 1
ATOM 1369 N N . LEU A 1 172 ? -7.340 0.044 6.309 1.00 95.38 172 LEU A N 1
ATOM 1370 C CA . LEU A 1 172 ? -6.058 0.720 6.123 1.00 95.38 172 LEU A CA 1
ATOM 1371 C C . LEU A 1 172 ? -5.253 0.081 4.992 1.00 95.38 172 LEU A C 1
ATOM 1373 O O . LEU A 1 172 ? -4.794 0.785 4.096 1.00 95.38 172 LEU A O 1
ATOM 1377 N N . SER A 1 173 ? -5.111 -1.246 4.999 1.00 90.94 173 SER A N 1
ATOM 1378 C CA . SER A 1 173 ? -4.489 -1.985 3.900 1.00 90.94 173 SER A CA 1
ATOM 1379 C C . SER A 1 173 ? -5.188 -1.695 2.574 1.00 90.94 173 SER A C 1
ATOM 1381 O O . SER A 1 173 ? -4.507 -1.517 1.558 1.00 90.94 173 SER A O 1
ATOM 1383 N N . HIS A 1 174 ? -6.517 -1.542 2.604 1.00 94.25 174 HIS A N 1
ATOM 1384 C CA . HIS A 1 174 ? -7.283 -1.167 1.430 1.00 94.25 174 HIS A CA 1
ATOM 1385 C C . HIS A 1 174 ? -6.941 0.206 0.862 1.00 94.25 174 HIS A C 1
ATOM 1387 O O . HIS A 1 174 ? -6.600 0.346 -0.316 1.00 94.25 174 HIS A O 1
ATOM 1393 N N . LEU A 1 175 ? -6.915 1.216 1.724 1.00 95.44 175 LEU A N 1
ATOM 1394 C CA . LEU A 1 175 ? -6.494 2.560 1.347 1.00 95.44 175 LEU A CA 1
ATOM 1395 C C . LEU A 1 175 ? -5.051 2.605 0.832 1.00 95.44 175 LEU A C 1
ATOM 1397 O O . LEU A 1 175 ? -4.799 3.257 -0.184 1.00 95.44 175 LEU A O 1
ATOM 1401 N N . CYS A 1 176 ? -4.128 1.879 1.469 1.00 94.69 176 CYS A N 1
ATOM 1402 C CA . CYS A 1 176 ? -2.732 1.794 1.035 1.00 94.69 176 CYS A CA 1
ATOM 1403 C C . CYS A 1 176 ? -2.605 1.255 -0.393 1.00 94.69 176 CYS A C 1
ATOM 1405 O O . CYS A 1 176 ? -1.850 1.796 -1.201 1.00 94.69 176 CYS A O 1
ATOM 1407 N N . TYR A 1 177 ? -3.370 0.217 -0.735 1.00 95.19 177 TYR A N 1
ATOM 1408 C CA . TYR A 1 177 ? -3.404 -0.323 -2.093 1.00 95.19 177 TYR A CA 1
ATOM 1409 C C . TYR A 1 177 ? -3.913 0.703 -3.103 1.00 95.19 177 TYR A C 1
ATOM 1411 O O . TYR A 1 177 ? -3.241 0.951 -4.104 1.00 95.19 177 TYR A O 1
ATOM 1419 N N . ILE A 1 178 ? -5.062 1.337 -2.829 1.00 95.81 178 ILE A N 1
ATOM 1420 C CA . ILE A 1 178 ? -5.636 2.357 -3.717 1.00 95.81 178 ILE A CA 1
ATOM 1421 C C . ILE A 1 178 ? -4.627 3.491 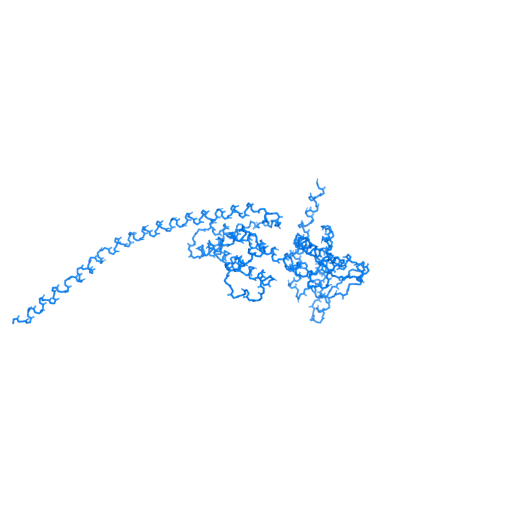-3.924 1.00 95.81 178 ILE A C 1
ATOM 1423 O O . ILE A 1 178 ? -4.390 3.902 -5.065 1.00 95.81 178 ILE A O 1
ATOM 1427 N N . ARG A 1 179 ? -3.987 3.964 -2.844 1.00 96.06 179 ARG A N 1
ATOM 1428 C CA . ARG A 1 179 ? -2.939 4.988 -2.916 1.00 96.06 179 ARG A CA 1
ATOM 1429 C C . ARG A 1 179 ? -1.778 4.533 -3.785 1.00 96.06 179 ARG A C 1
ATOM 1431 O O . ARG A 1 179 ? -1.376 5.290 -4.664 1.00 96.06 179 ARG A O 1
ATOM 1438 N N . ASN A 1 180 ? -1.239 3.340 -3.561 1.00 96.12 180 ASN A N 1
ATOM 1439 C CA . ASN A 1 180 ? -0.095 2.834 -4.316 1.00 96.12 180 ASN A CA 1
ATOM 1440 C C . ASN A 1 180 ? -0.420 2.684 -5.813 1.00 96.12 180 ASN A C 1
ATOM 1442 O O . ASN A 1 180 ? 0.375 3.113 -6.650 1.00 96.12 180 ASN A O 1
ATOM 1446 N N . VAL A 1 181 ? -1.608 2.173 -6.164 1.00 96.69 181 VAL A N 1
ATOM 1447 C CA . VAL A 1 181 ? -2.070 2.098 -7.563 1.00 96.69 181 VAL A CA 1
ATOM 1448 C C . VAL A 1 181 ? -2.137 3.496 -8.179 1.00 96.69 181 VAL A C 1
ATOM 1450 O O . VAL A 1 181 ? -1.599 3.729 -9.261 1.00 96.69 181 VAL A O 1
ATOM 1453 N N . ARG A 1 182 ? -2.772 4.454 -7.493 1.00 95.94 182 ARG A N 1
ATOM 1454 C CA . ARG A 1 182 ? -2.904 5.844 -7.964 1.00 95.94 182 ARG A CA 1
ATOM 1455 C C . ARG A 1 182 ? -1.553 6.536 -8.115 1.00 95.94 182 ARG A C 1
ATOM 1457 O O . ARG A 1 182 ? -1.328 7.233 -9.106 1.00 95.94 182 ARG A O 1
ATOM 1464 N N . TRP A 1 183 ? -0.658 6.326 -7.156 1.00 95.75 183 TRP A N 1
ATOM 1465 C CA . TRP A 1 183 ? 0.698 6.853 -7.188 1.00 95.75 183 TRP A CA 1
ATOM 1466 C C . TRP A 1 183 ? 1.460 6.321 -8.404 1.00 95.75 183 TRP A C 1
ATOM 1468 O O . TRP A 1 183 ? 1.972 7.133 -9.170 1.00 95.75 183 TRP A O 1
ATOM 1478 N N . LEU A 1 184 ? 1.441 5.006 -8.657 1.00 96.44 184 LEU A N 1
ATOM 1479 C CA . LEU A 1 184 ? 2.097 4.411 -9.827 1.00 96.44 184 LEU A CA 1
ATOM 1480 C C . LEU A 1 184 ? 1.505 4.894 -11.154 1.00 96.44 184 LEU A C 1
ATOM 1482 O O . LEU A 1 184 ? 2.256 5.199 -12.073 1.00 96.44 184 LEU A O 1
ATOM 1486 N N . VAL A 1 185 ? 0.177 5.018 -11.269 1.00 96.50 185 VAL A N 1
ATOM 1487 C CA . VAL A 1 185 ? -0.457 5.571 -12.485 1.00 96.50 185 VAL A CA 1
ATOM 1488 C C . VAL A 1 185 ? 0.068 6.977 -12.777 1.00 96.50 185 VAL A C 1
ATOM 1490 O O . VAL A 1 185 ? 0.382 7.300 -13.924 1.00 96.50 185 VAL A O 1
ATOM 1493 N N . ARG A 1 186 ? 0.177 7.814 -11.740 1.00 94.75 186 ARG A N 1
ATOM 1494 C CA . ARG A 1 186 ? 0.739 9.161 -11.862 1.00 94.75 186 ARG A CA 1
ATOM 1495 C C . ARG A 1 186 ? 2.232 9.122 -12.188 1.00 94.75 186 ARG A C 1
ATOM 1497 O O . ARG A 1 186 ? 2.690 9.935 -12.987 1.00 94.75 186 ARG A O 1
ATOM 1504 N N . ASP A 1 187 ? 2.971 8.189 -11.597 1.00 94.75 187 ASP A N 1
ATOM 1505 C CA . ASP A 1 187 ? 4.397 7.987 -11.843 1.00 94.75 187 ASP A CA 1
ATOM 1506 C C . ASP A 1 187 ? 4.669 7.596 -13.306 1.00 94.75 187 ASP A C 1
ATOM 1508 O O . ASP A 1 187 ? 5.515 8.208 -13.955 1.00 94.75 187 ASP A O 1
ATOM 1512 N N . PHE A 1 188 ? 3.878 6.683 -13.881 1.00 95.00 188 PHE A N 1
ATOM 1513 C CA . PHE A 1 188 ? 3.968 6.287 -15.293 1.00 95.00 188 PHE A CA 1
ATOM 1514 C C . PHE A 1 188 ? 3.780 7.449 -16.272 1.00 95.00 188 PHE A C 1
ATOM 1516 O O . PHE A 1 188 ? 4.420 7.477 -17.331 1.00 95.00 188 PHE A O 1
ATOM 1523 N N . ASP A 1 189 ? 2.909 8.404 -15.939 1.00 93.69 189 ASP A N 1
ATOM 1524 C CA . ASP A 1 189 ? 2.663 9.568 -16.789 1.00 93.69 189 ASP A CA 1
ATOM 1525 C C . ASP A 1 189 ? 3.726 10.658 -16.611 1.00 93.69 189 ASP A C 1
ATOM 1527 O O . ASP A 1 189 ? 4.221 11.208 -17.599 1.00 93.69 189 ASP A O 1
ATOM 1531 N N . ALA A 1 190 ? 4.095 10.945 -15.359 1.00 91.50 190 ALA A N 1
ATOM 1532 C CA . ALA A 1 190 ? 4.988 12.046 -15.012 1.00 91.50 190 ALA A CA 1
ATOM 1533 C C . ALA A 1 190 ? 6.463 11.735 -15.290 1.00 91.50 190 ALA A C 1
ATOM 1535 O O . ALA A 1 190 ? 7.218 12.624 -15.691 1.00 91.50 190 ALA A O 1
ATOM 1536 N N . ASN A 1 191 ? 6.887 10.488 -15.078 1.00 86.69 191 ASN A N 1
ATOM 1537 C CA . ASN A 1 191 ? 8.286 10.106 -15.147 1.00 86.69 191 ASN A CA 1
ATOM 1538 C C . ASN A 1 191 ? 8.619 9.431 -16.480 1.00 86.69 191 ASN A C 1
ATOM 1540 O O . ASN A 1 191 ? 8.199 8.316 -16.788 1.00 86.69 191 ASN A O 1
ATOM 1544 N N . LEU A 1 192 ? 9.485 10.084 -17.262 1.00 82.75 192 LEU A N 1
ATOM 1545 C CA . LEU A 1 192 ? 9.986 9.558 -18.540 1.00 82.75 192 LEU A CA 1
ATOM 1546 C C . LEU A 1 192 ? 10.832 8.284 -18.384 1.00 82.75 192 LEU A C 1
ATOM 1548 O O . LEU A 1 192 ? 11.172 7.648 -19.381 1.00 82.75 192 LEU A O 1
ATOM 1552 N N . VAL A 1 193 ? 11.159 7.896 -17.147 1.00 84.38 193 VAL A N 1
ATOM 1553 C CA . VAL A 1 193 ? 11.928 6.685 -16.837 1.00 84.38 193 VAL A CA 1
ATOM 1554 C C . VAL A 1 193 ? 11.201 5.430 -17.327 1.00 84.38 193 VAL A C 1
ATOM 1556 O O . VAL A 1 193 ? 11.848 4.480 -17.745 1.00 84.38 193 VAL A O 1
ATOM 1559 N N . TRP A 1 194 ? 9.869 5.448 -17.401 1.00 86.38 194 TRP A N 1
ATOM 1560 C CA . TRP A 1 194 ? 9.075 4.348 -17.956 1.00 86.38 194 TRP A CA 1
ATOM 1561 C C . TRP A 1 194 ? 9.020 4.332 -19.494 1.00 86.38 194 TRP A C 1
ATOM 1563 O O . TRP A 1 194 ? 8.555 3.370 -20.102 1.00 86.38 194 TRP A O 1
ATOM 1573 N N . GLN A 1 195 ? 9.482 5.403 -20.147 1.00 74.81 195 GLN A N 1
ATOM 1574 C CA . GLN A 1 195 ? 9.217 5.705 -21.556 1.00 74.81 195 GLN A CA 1
ATOM 1575 C C . GLN A 1 195 ? 10.509 5.795 -22.368 1.00 74.81 195 GLN A C 1
ATOM 1577 O O . GLN A 1 195 ? 10.809 6.821 -22.979 1.00 74.81 195 GLN A O 1
ATOM 1582 N N . THR A 1 196 ? 11.301 4.726 -22.417 1.00 69.75 196 THR A N 1
ATOM 1583 C CA . THR A 1 196 ? 12.576 4.772 -23.146 1.00 69.75 196 THR A CA 1
ATOM 1584 C C . THR A 1 196 ? 12.448 4.153 -24.533 1.00 69.75 196 THR A C 1
ATOM 1586 O O . THR A 1 196 ? 12.482 2.942 -24.717 1.00 69.75 196 THR A O 1
ATOM 1589 N N . LYS A 1 197 ? 12.288 5.021 -25.541 1.00 63.03 197 LYS A N 1
ATOM 1590 C CA . LYS A 1 197 ? 12.198 4.650 -26.967 1.00 63.03 197 LYS A CA 1
ATOM 1591 C C . LYS A 1 197 ? 13.542 4.236 -27.592 1.00 63.03 197 LYS A C 1
ATOM 1593 O O . LYS A 1 197 ? 13.549 3.814 -28.740 1.00 63.03 197 LYS A O 1
ATOM 1598 N N . LEU A 1 198 ? 14.656 4.401 -26.872 1.00 61.12 198 LEU A N 1
ATOM 1599 C CA . LEU A 1 198 ? 16.020 4.350 -27.422 1.00 61.12 198 LEU A CA 1
ATOM 1600 C C . LEU A 1 198 ? 16.930 3.285 -26.785 1.00 61.12 198 LEU A C 1
ATOM 1602 O O . LEU A 1 198 ? 18.120 3.272 -27.079 1.00 61.12 198 LEU A O 1
ATOM 1606 N N . VAL A 1 199 ? 16.418 2.410 -25.912 1.00 68.44 199 VAL A N 1
ATOM 1607 C CA . VAL A 1 199 ? 17.247 1.333 -25.337 1.00 68.44 199 VAL A CA 1
ATOM 1608 C C . VAL A 1 199 ? 17.125 0.099 -26.213 1.00 68.44 199 VAL A C 1
ATOM 1610 O O . VAL A 1 199 ? 16.015 -0.366 -26.468 1.00 68.44 199 VAL A O 1
ATOM 1613 N N . GLU A 1 200 ? 18.265 -0.458 -26.619 1.00 71.44 200 GLU A N 1
ATOM 1614 C CA . GLU A 1 200 ? 18.354 -1.722 -27.364 1.00 71.44 200 GLU A CA 1
ATOM 1615 C C . GLU A 1 200 ? 17.651 -2.882 -26.638 1.00 71.44 200 GLU A C 1
ATOM 1617 O O . GLU A 1 200 ? 17.202 -3.829 -27.278 1.00 71.44 200 GLU A O 1
ATOM 1622 N N . ASN A 1 201 ? 17.487 -2.788 -25.311 1.00 83.06 201 ASN A N 1
ATOM 1623 C CA . ASN A 1 201 ? 16.814 -3.790 -24.496 1.00 83.06 201 ASN A CA 1
ATOM 1624 C C . ASN A 1 201 ? 15.724 -3.196 -23.586 1.00 83.06 201 ASN A C 1
ATOM 1626 O O . ASN A 1 201 ? 15.914 -2.976 -22.388 1.00 83.06 201 ASN A O 1
ATOM 1630 N N . LYS A 1 202 ? 14.549 -2.939 -24.174 1.00 86.81 202 LYS A N 1
ATOM 1631 C CA . LYS A 1 202 ? 13.381 -2.383 -23.470 1.00 86.81 202 LYS A CA 1
ATOM 1632 C C . LYS A 1 202 ? 12.971 -3.211 -22.240 1.00 86.81 202 LYS A C 1
ATOM 1634 O O . LYS A 1 202 ? 12.625 -2.620 -21.219 1.00 86.81 202 LYS A O 1
ATOM 1639 N N . LYS A 1 203 ? 13.058 -4.549 -22.316 1.00 91.38 203 LYS A N 1
ATOM 1640 C CA . LYS A 1 203 ? 12.707 -5.466 -21.214 1.00 91.38 203 LYS A CA 1
ATOM 1641 C C . LYS A 1 203 ? 13.527 -5.149 -19.964 1.00 91.38 203 LYS A C 1
ATOM 1643 O O . LYS A 1 203 ? 12.961 -4.847 -18.917 1.00 91.38 203 LYS A O 1
ATOM 1648 N N . TYR A 1 204 ? 14.854 -5.160 -20.082 1.00 92.06 204 TYR A N 1
ATOM 1649 C CA . TYR A 1 204 ? 15.722 -4.961 -18.920 1.00 92.06 204 TYR A CA 1
ATOM 1650 C C . TYR A 1 204 ? 15.763 -3.520 -18.420 1.00 92.06 204 TYR A C 1
ATOM 1652 O O . TYR A 1 204 ? 15.972 -3.291 -17.229 1.00 92.06 204 TYR A O 1
ATOM 1660 N N . HIS A 1 205 ? 15.479 -2.548 -19.290 1.00 91.88 205 HIS A N 1
ATOM 1661 C CA . HIS A 1 205 ? 15.223 -1.186 -18.836 1.00 91.88 205 HIS A CA 1
ATOM 1662 C C . HIS A 1 205 ? 14.032 -1.144 -17.870 1.00 91.88 205 HIS A C 1
ATOM 1664 O O . HIS A 1 205 ? 14.185 -0.671 -16.746 1.00 91.88 205 HIS A O 1
ATOM 1670 N N . ILE A 1 206 ? 12.883 -1.713 -18.253 1.00 92.12 206 ILE A N 1
ATOM 1671 C CA . ILE A 1 206 ? 11.693 -1.782 -17.385 1.00 92.12 206 ILE A CA 1
ATOM 1672 C C . ILE A 1 206 ? 12.005 -2.540 -16.092 1.00 92.12 206 ILE A C 1
ATOM 1674 O O . ILE A 1 206 ? 11.661 -2.065 -15.014 1.00 92.12 206 ILE A O 1
ATOM 1678 N N . TRP A 1 207 ? 12.711 -3.668 -16.175 1.00 94.94 207 TRP A N 1
ATOM 1679 C CA . TRP A 1 207 ? 13.113 -4.433 -14.993 1.00 94.94 207 TRP A CA 1
ATOM 1680 C C . TRP A 1 207 ? 13.964 -3.619 -14.024 1.00 94.94 207 TRP A C 1
ATOM 1682 O O . TRP A 1 207 ? 13.746 -3.700 -12.821 1.00 94.94 207 TRP A O 1
ATOM 1692 N N . SER A 1 208 ? 14.890 -2.801 -14.530 1.00 94.38 208 SER A N 1
ATOM 1693 C CA . SER A 1 208 ? 15.705 -1.929 -13.680 1.00 94.38 208 SER A CA 1
ATOM 1694 C C . SER A 1 208 ? 14.855 -0.886 -12.945 1.00 94.38 208 SER A C 1
ATOM 1696 O O . SER A 1 208 ? 15.060 -0.646 -11.755 1.00 94.38 208 SER A O 1
ATOM 1698 N N . VAL A 1 209 ? 13.856 -0.305 -13.624 1.00 94.06 209 VAL A N 1
ATOM 1699 C CA . VAL A 1 209 ? 12.930 0.668 -13.027 1.00 94.06 209 VAL A CA 1
ATOM 1700 C C . VAL A 1 209 ? 12.064 -0.004 -11.970 1.00 94.06 209 VAL A C 1
ATOM 1702 O O . VAL A 1 209 ? 11.934 0.511 -10.859 1.00 94.06 209 VAL A O 1
ATOM 1705 N N . LEU A 1 210 ? 11.528 -1.187 -12.275 1.00 95.06 210 LEU A N 1
ATOM 1706 C CA . LEU A 1 210 ? 10.753 -1.980 -11.327 1.00 95.06 210 LEU A CA 1
ATOM 1707 C C . LEU A 1 210 ? 11.581 -2.340 -10.101 1.00 95.06 210 LEU A C 1
ATOM 1709 O O . LEU A 1 210 ? 11.155 -2.040 -8.989 1.00 95.06 210 LEU A O 1
ATOM 1713 N N . ALA A 1 211 ? 12.783 -2.889 -10.305 1.00 95.62 211 ALA A N 1
ATOM 1714 C CA . ALA A 1 211 ? 13.691 -3.281 -9.236 1.00 95.62 211 ALA A CA 1
ATOM 1715 C C . ALA A 1 211 ? 13.867 -2.147 -8.233 1.00 95.62 211 ALA A C 1
ATOM 1717 O O . ALA A 1 211 ? 13.815 -2.389 -7.035 1.00 95.62 211 ALA A O 1
ATOM 1718 N N . ALA A 1 212 ? 14.026 -0.913 -8.700 1.00 94.44 212 ALA A N 1
ATOM 1719 C CA . ALA A 1 212 ? 14.261 0.225 -7.831 1.00 94.44 212 ALA A CA 1
ATOM 1720 C C . ALA A 1 212 ? 13.002 0.869 -7.234 1.00 94.44 212 ALA A C 1
ATOM 1722 O O . ALA A 1 212 ? 13.101 1.481 -6.175 1.00 94.44 212 ALA A O 1
ATOM 1723 N N . THR A 1 213 ? 11.843 0.728 -7.877 1.00 94.69 213 THR A N 1
ATOM 1724 C CA . THR A 1 213 ? 10.569 1.307 -7.409 1.00 94.69 213 THR A CA 1
ATOM 1725 C C . THR A 1 213 ? 9.765 0.364 -6.514 1.00 94.69 213 THR A C 1
ATOM 1727 O O . THR A 1 213 ? 8.816 0.812 -5.881 1.00 94.69 213 THR A O 1
ATOM 1730 N N . LEU A 1 214 ? 10.159 -0.912 -6.398 1.00 95.19 214 LEU A N 1
ATOM 1731 C CA . LEU A 1 214 ? 9.521 -1.928 -5.544 1.00 95.19 214 LEU A CA 1
ATOM 1732 C C . LEU A 1 214 ? 9.108 -1.450 -4.133 1.00 95.19 214 LEU A C 1
ATOM 1734 O O . LEU A 1 214 ? 7.983 -1.758 -3.728 1.00 95.19 214 LEU A O 1
ATOM 1738 N N . PRO A 1 215 ? 9.943 -0.703 -3.375 1.00 95.38 215 PRO A N 1
ATOM 1739 C CA . PRO A 1 215 ? 9.553 -0.222 -2.049 1.00 95.38 215 PRO A CA 1
ATOM 1740 C C . PRO A 1 215 ? 8.334 0.704 -2.049 1.00 95.38 215 PRO A C 1
ATOM 1742 O O . PRO A 1 215 ? 7.603 0.728 -1.064 1.00 95.38 215 PRO A O 1
ATOM 1745 N N . GLU A 1 216 ? 8.110 1.450 -3.132 1.00 93.56 216 GLU A N 1
ATOM 1746 C CA . GLU A 1 216 ? 7.074 2.488 -3.217 1.00 93.56 216 GLU A CA 1
ATOM 1747 C C . GLU A 1 216 ? 5.657 1.909 -3.351 1.00 93.56 216 GLU A C 1
ATOM 1749 O O . GLU A 1 216 ? 4.677 2.587 -3.049 1.00 93.56 216 GLU A O 1
ATOM 1754 N N . TYR A 1 217 ? 5.543 0.647 -3.777 1.00 94.06 217 TYR A N 1
ATOM 1755 C CA . TYR A 1 217 ? 4.279 -0.089 -3.888 1.00 94.06 217 TYR A CA 1
ATOM 1756 C C . TYR A 1 217 ? 4.295 -1.402 -3.094 1.00 94.06 217 TYR A C 1
ATOM 1758 O O . TYR A 1 217 ? 3.620 -2.372 -3.445 1.00 94.06 217 TYR A O 1
ATOM 1766 N N . ASP A 1 218 ? 5.080 -1.430 -2.012 1.00 94.44 218 ASP A N 1
ATOM 1767 C CA . ASP A 1 218 ? 5.145 -2.528 -1.043 1.00 94.44 218 ASP A CA 1
ATOM 1768 C C . ASP A 1 218 ? 5.417 -3.904 -1.665 1.00 94.44 218 ASP A C 1
ATOM 1770 O O . ASP A 1 218 ? 4.952 -4.928 -1.163 1.00 94.44 218 ASP A O 1
ATOM 1774 N N . TYR A 1 219 ? 6.209 -3.939 -2.743 1.00 96.25 219 TYR A N 1
ATOM 1775 C CA . TYR A 1 219 ? 6.584 -5.171 -3.439 1.00 96.25 219 TYR A CA 1
ATOM 1776 C C . TYR A 1 219 ? 5.380 -5.965 -3.984 1.00 96.25 219 TYR A C 1
ATOM 1778 O O . TYR A 1 219 ? 5.493 -7.165 -4.228 1.00 96.25 219 TYR A O 1
ATOM 1786 N N . ASN A 1 220 ? 4.226 -5.319 -4.182 1.00 95.38 220 ASN A N 1
ATOM 1787 C CA . ASN A 1 220 ? 2.999 -5.984 -4.609 1.00 95.38 220 ASN A CA 1
ATOM 1788 C C . ASN A 1 220 ? 2.822 -5.928 -6.140 1.00 95.38 220 ASN A C 1
ATOM 1790 O O . ASN A 1 220 ? 2.515 -4.886 -6.718 1.00 95.38 220 ASN A O 1
ATOM 1794 N N . TYR A 1 221 ? 2.972 -7.078 -6.793 1.00 96.81 221 TYR A N 1
ATOM 1795 C CA . TYR A 1 221 ? 2.762 -7.277 -8.228 1.00 96.81 221 TYR A CA 1
ATOM 1796 C C . TYR A 1 221 ? 1.360 -6.876 -8.709 1.00 96.81 221 TYR A C 1
ATOM 1798 O O . TYR A 1 221 ? 1.225 -6.308 -9.790 1.00 96.81 221 TYR A O 1
ATOM 1806 N N . GLU A 1 222 ? 0.311 -7.123 -7.919 1.00 95.62 222 GLU A N 1
ATOM 1807 C CA . GLU A 1 222 ? -1.062 -6.806 -8.335 1.00 95.62 222 GLU A CA 1
ATOM 1808 C C . GLU A 1 222 ? -1.281 -5.295 -8.423 1.00 95.62 222 GLU A C 1
ATOM 1810 O O . GLU A 1 222 ? -1.990 -4.820 -9.308 1.00 95.62 222 GLU A O 1
ATOM 1815 N N . ILE A 1 223 ? -0.608 -4.524 -7.563 1.00 96.25 223 ILE A N 1
ATOM 1816 C CA . ILE A 1 223 ? -0.613 -3.059 -7.627 1.00 96.25 223 ILE A CA 1
ATOM 1817 C C . ILE A 1 223 ? 0.042 -2.578 -8.926 1.00 96.25 223 ILE A C 1
ATOM 1819 O O . ILE A 1 223 ? -0.510 -1.714 -9.609 1.00 96.25 223 ILE A O 1
ATOM 1823 N N . LEU A 1 224 ? 1.195 -3.153 -9.289 1.00 96.69 224 LEU A N 1
ATOM 1824 C CA . LEU A 1 224 ? 1.879 -2.855 -10.548 1.00 96.69 224 LEU A CA 1
ATOM 1825 C C . LEU A 1 224 ? 0.981 -3.162 -11.753 1.00 96.69 224 LEU A C 1
ATOM 1827 O O . LEU A 1 224 ? 0.836 -2.326 -12.649 1.00 96.69 224 LEU A O 1
ATOM 1831 N N . LYS A 1 225 ? 0.376 -4.352 -11.765 1.00 97.06 225 LYS A N 1
ATOM 1832 C CA . LYS A 1 225 ? -0.500 -4.814 -12.839 1.00 97.06 225 LYS A CA 1
ATOM 1833 C C . LYS A 1 225 ? -1.722 -3.907 -12.994 1.00 97.06 225 LYS A C 1
ATOM 1835 O O . LYS A 1 225 ? -1.945 -3.385 -14.086 1.00 97.06 225 LYS A O 1
ATOM 1840 N N . GLU A 1 226 ? -2.458 -3.649 -11.910 1.00 97.12 226 GLU A N 1
ATOM 1841 C CA . GLU A 1 226 ? -3.644 -2.784 -11.939 1.00 97.12 226 GLU A CA 1
ATOM 1842 C C . GLU A 1 226 ? -3.285 -1.351 -12.369 1.00 97.12 226 GLU A C 1
ATOM 1844 O O . GLU A 1 226 ? -3.975 -0.750 -13.201 1.00 97.12 226 GLU A O 1
ATOM 1849 N N . ALA A 1 227 ? -2.184 -0.796 -11.851 1.00 97.12 227 ALA A N 1
ATOM 1850 C CA . ALA A 1 227 ? -1.727 0.537 -12.231 1.00 97.12 227 ALA A CA 1
ATOM 1851 C C . ALA A 1 227 ? -1.388 0.616 -13.726 1.00 97.12 227 ALA A C 1
ATOM 1853 O O . ALA A 1 227 ? -1.797 1.560 -14.410 1.00 97.12 227 ALA A O 1
ATOM 1854 N N . ALA A 1 228 ? -0.675 -0.379 -14.259 1.00 96.81 228 ALA A N 1
ATOM 1855 C CA . ALA A 1 228 ? -0.302 -0.414 -15.666 1.00 96.81 228 ALA A CA 1
ATOM 1856 C C . ALA A 1 228 ? -1.532 -0.566 -16.568 1.00 96.81 228 ALA A C 1
ATOM 1858 O O . ALA A 1 228 ? -1.628 0.116 -17.587 1.00 96.81 228 ALA A O 1
ATOM 1859 N N . GLU A 1 229 ? -2.509 -1.394 -16.192 1.00 97.50 229 GLU A N 1
ATOM 1860 C CA . GLU A 1 229 ? -3.781 -1.530 -16.910 1.00 97.50 229 GLU A CA 1
ATOM 1861 C C . GLU A 1 229 ? -4.559 -0.208 -16.951 1.00 97.50 229 GLU A C 1
ATOM 1863 O O . GLU A 1 229 ? -4.960 0.243 -18.032 1.00 97.50 229 GLU A O 1
ATOM 1868 N N . LYS A 1 230 ? -4.715 0.459 -15.798 1.00 97.31 230 LYS A N 1
ATOM 1869 C CA . LYS A 1 230 ? -5.375 1.771 -15.696 1.00 97.31 230 LYS A CA 1
ATOM 1870 C C . LYS A 1 230 ? -4.680 2.817 -16.566 1.00 97.31 230 LYS A C 1
ATOM 1872 O O . LYS A 1 230 ? -5.338 3.472 -17.379 1.00 97.31 230 LYS A O 1
ATOM 1877 N N . PHE A 1 231 ? -3.359 2.937 -16.451 1.00 96.88 231 PHE A N 1
ATOM 1878 C CA . PHE A 1 231 ? -2.573 3.867 -17.256 1.00 96.88 231 PHE A CA 1
ATOM 1879 C C . PHE A 1 231 ? -2.684 3.557 -18.754 1.00 96.88 231 PHE A C 1
ATOM 1881 O O . PHE A 1 231 ? -3.011 4.443 -19.543 1.00 96.88 231 PHE A O 1
ATOM 1888 N N . ASN A 1 232 ? -2.507 2.296 -19.155 1.00 96.81 232 ASN A N 1
ATOM 1889 C CA . ASN A 1 232 ? -2.593 1.869 -20.551 1.00 96.81 232 ASN A CA 1
ATOM 1890 C C . ASN A 1 232 ? -3.972 2.168 -21.159 1.00 96.81 232 ASN A C 1
ATOM 1892 O O . ASN A 1 232 ? -4.064 2.552 -22.325 1.00 96.81 232 ASN A O 1
ATOM 1896 N N . ASN A 1 233 ? -5.049 2.040 -20.383 1.00 97.69 233 ASN A N 1
ATOM 1897 C CA . ASN A 1 233 ? -6.399 2.383 -20.829 1.00 97.69 233 ASN A CA 1
ATOM 1898 C C . ASN A 1 233 ? -6.582 3.891 -21.054 1.00 97.69 233 ASN A C 1
ATOM 1900 O O . ASN A 1 233 ? -7.161 4.292 -22.068 1.00 97.69 233 ASN A O 1
ATOM 1904 N N . ILE A 1 234 ? -6.065 4.728 -20.151 1.00 96.62 234 ILE A N 1
ATOM 1905 C CA . ILE A 1 234 ? -6.070 6.193 -20.301 1.00 96.62 234 ILE A CA 1
ATOM 1906 C C . ILE A 1 234 ? -5.226 6.602 -21.515 1.00 96.62 234 ILE A C 1
ATOM 1908 O O . ILE A 1 234 ? -5.669 7.372 -22.370 1.00 96.62 234 ILE A O 1
ATOM 1912 N N . GLU A 1 235 ? -4.029 6.036 -21.628 1.00 96.44 235 GLU A N 1
ATOM 1913 C CA . GLU A 1 235 ? -3.056 6.348 -22.665 1.00 96.44 235 GLU A CA 1
ATOM 1914 C C . GLU A 1 235 ? -3.546 5.940 -24.058 1.00 96.44 235 GLU A C 1
ATOM 1916 O O . GLU A 1 235 ? -3.352 6.699 -25.002 1.00 96.44 235 GLU A O 1
ATOM 1921 N N . ARG A 1 236 ? -4.245 4.804 -24.208 1.00 97.38 236 ARG A N 1
ATOM 1922 C CA . ARG A 1 236 ? -4.891 4.420 -25.480 1.00 97.38 236 ARG A CA 1
ATOM 1923 C C . ARG A 1 236 ? -5.909 5.464 -25.934 1.00 97.38 236 ARG A C 1
ATOM 1925 O O . ARG A 1 236 ? -5.860 5.897 -27.083 1.00 97.38 236 ARG A O 1
ATOM 1932 N N . LYS A 1 237 ? -6.793 5.909 -25.034 1.00 97.75 237 LYS A N 1
ATOM 1933 C CA . LYS A 1 237 ? -7.796 6.948 -25.335 1.00 97.75 237 LYS A CA 1
ATOM 1934 C C . LYS A 1 237 ? -7.123 8.273 -25.712 1.00 97.75 237 LYS A C 1
ATOM 1936 O O . LYS A 1 237 ? -7.497 8.901 -26.701 1.00 97.75 237 LYS A O 1
ATOM 1941 N N . SER A 1 238 ? -6.101 8.673 -24.954 1.00 96.75 238 SER A N 1
ATOM 1942 C CA . SER A 1 238 ? -5.313 9.885 -25.211 1.00 96.75 238 SER A CA 1
ATOM 1943 C C . SER A 1 238 ? -4.559 9.817 -26.542 1.00 96.75 238 SER A C 1
ATOM 1945 O O . SER A 1 238 ? -4.526 10.789 -27.291 1.00 96.75 238 SER A O 1
ATOM 1947 N N . ALA A 1 239 ? -3.980 8.666 -26.872 1.00 96.62 239 ALA A N 1
ATOM 1948 C CA . ALA A 1 239 ? -3.225 8.445 -28.096 1.00 96.62 239 ALA A CA 1
ATOM 1949 C C . ALA A 1 239 ? -4.104 8.551 -29.351 1.00 96.62 239 ALA A C 1
ATOM 1951 O O . ALA A 1 239 ? -3.720 9.246 -30.287 1.00 96.62 239 ALA A O 1
ATOM 1952 N N . VAL A 1 240 ? -5.307 7.960 -29.325 1.00 97.88 240 VAL A N 1
ATOM 1953 C CA . VAL A 1 240 ? -6.306 8.090 -30.403 1.00 97.88 240 VAL A CA 1
ATOM 1954 C C . VAL A 1 240 ? -6.724 9.548 -30.591 1.00 97.88 240 VAL A C 1
ATOM 1956 O O . VAL A 1 240 ? -6.754 10.037 -31.714 1.00 97.88 240 VAL A O 1
ATOM 1959 N N . LYS A 1 241 ? -6.991 10.272 -29.496 1.00 98.12 241 LYS A N 1
ATOM 1960 C CA . LYS A 1 241 ? -7.370 11.693 -29.554 1.00 98.12 241 LYS A CA 1
ATOM 1961 C C . LYS A 1 241 ? -6.280 12.581 -30.172 1.00 98.12 241 LYS A C 1
ATOM 1963 O O . LYS A 1 241 ? -6.604 13.597 -30.776 1.00 98.12 241 LYS A O 1
ATOM 1968 N N . ASN A 1 242 ? -5.011 12.220 -29.989 1.00 97.62 242 ASN A N 1
ATOM 1969 C CA . ASN A 1 242 ? -3.853 13.015 -30.408 1.00 97.62 242 ASN A CA 1
ATOM 1970 C C . ASN A 1 242 ? -3.135 12.454 -31.651 1.00 97.62 242 ASN A C 1
ATOM 1972 O O . ASN A 1 242 ? -2.007 12.867 -31.907 1.00 97.62 242 ASN A O 1
ATOM 1976 N N . ASP A 1 243 ? -3.734 11.493 -32.363 1.00 97.19 243 ASP A N 1
ATOM 1977 C CA . ASP A 1 243 ? -3.158 10.824 -33.542 1.00 97.19 243 ASP A CA 1
ATOM 1978 C C . ASP A 1 243 ? -1.691 10.378 -33.358 1.00 97.19 243 ASP A C 1
ATOM 1980 O O . ASP A 1 243 ? -0.790 10.662 -34.147 1.00 97.19 243 ASP A O 1
ATOM 1984 N N . ARG A 1 244 ? -1.417 9.702 -32.237 1.00 96.19 244 ARG A N 1
ATOM 1985 C CA . ARG A 1 244 ? -0.077 9.197 -31.901 1.00 96.19 244 ARG A CA 1
ATOM 1986 C C . ARG A 1 244 ? -0.127 7.745 -31.452 1.00 96.19 244 ARG A C 1
ATOM 1988 O O . ARG A 1 244 ? -1.154 7.248 -31.008 1.00 96.19 244 ARG A O 1
ATOM 1995 N N . LYS A 1 245 ? 1.020 7.061 -31.473 1.00 94.38 245 LYS A N 1
ATOM 1996 C CA . LYS A 1 245 ? 1.143 5.719 -30.881 1.00 94.38 245 LYS A CA 1
ATOM 1997 C C . LYS A 1 245 ? 1.044 5.800 -29.342 1.00 94.38 245 LYS A C 1
ATOM 1999 O O . LYS A 1 245 ? 1.681 6.684 -28.754 1.00 94.38 245 LYS A O 1
ATOM 2004 N N . PRO A 1 246 ? 0.294 4.901 -28.673 1.00 94.00 246 PRO A N 1
ATOM 2005 C CA . PRO A 1 246 ? 0.221 4.874 -27.214 1.00 94.00 246 PRO A CA 1
ATOM 2006 C C . PRO A 1 246 ? 1.557 4.454 -26.587 1.00 94.00 246 PRO A C 1
ATOM 2008 O O . PRO A 1 246 ? 2.246 3.563 -27.090 1.00 94.00 246 PRO A O 1
ATOM 2011 N N . ARG A 1 247 ? 1.913 5.092 -25.469 1.00 93.00 247 ARG A N 1
ATOM 2012 C CA . ARG A 1 247 ? 3.082 4.769 -24.642 1.00 93.00 247 ARG A CA 1
ATOM 2013 C C . ARG A 1 247 ? 2.704 3.681 -23.635 1.00 93.00 247 ARG A C 1
ATOM 2015 O O . ARG A 1 247 ? 2.440 3.983 -22.486 1.00 93.00 247 ARG A O 1
ATOM 2022 N N . LEU A 1 248 ? 2.606 2.429 -24.071 1.00 93.19 248 LEU A N 1
ATOM 2023 C CA . LEU A 1 248 ? 2.159 1.352 -23.181 1.00 93.19 248 LEU A CA 1
ATOM 2024 C C . LEU A 1 248 ? 3.258 0.911 -22.203 1.00 93.19 248 LEU A C 1
ATOM 2026 O O . LEU A 1 248 ? 4.412 0.738 -22.609 1.00 93.19 248 LEU A O 1
ATOM 2030 N N . ILE A 1 249 ? 2.865 0.682 -20.949 1.00 93.81 249 ILE A N 1
ATOM 2031 C CA . ILE A 1 249 ? 3.665 0.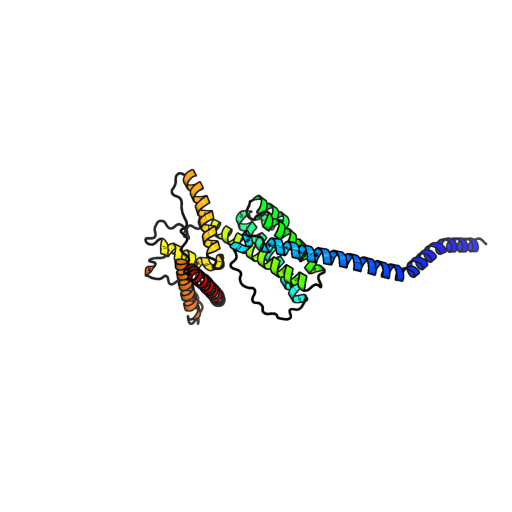016 -19.918 1.00 93.81 249 ILE A CA 1
ATOM 2032 C C . ILE A 1 249 ? 3.484 -1.490 -20.070 1.00 93.81 249 ILE A C 1
ATOM 2034 O O . ILE A 1 249 ? 2.361 -1.997 -20.028 1.00 93.81 249 ILE A O 1
ATOM 2038 N N . GLU A 1 250 ? 4.594 -2.191 -20.275 1.00 92.94 250 GLU A N 1
ATOM 2039 C CA . GLU A 1 250 ? 4.630 -3.651 -20.305 1.00 92.94 250 GLU A CA 1
ATOM 2040 C C . GLU A 1 250 ? 4.762 -4.168 -18.874 1.00 92.94 250 GLU A C 1
ATOM 2042 O O . GLU A 1 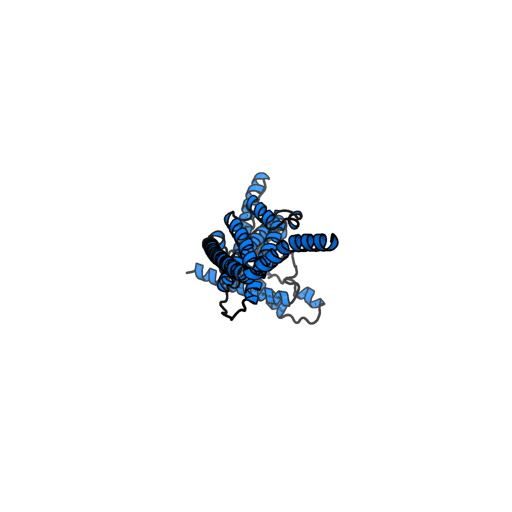250 ? 5.673 -3.771 -18.147 1.00 92.94 250 GLU A O 1
ATOM 2047 N N . VAL A 1 251 ? 3.836 -5.037 -18.473 1.00 94.94 251 VAL A N 1
ATOM 2048 C CA . VAL A 1 251 ? 3.858 -5.690 -17.163 1.00 94.94 251 VAL A CA 1
ATOM 2049 C C . VAL A 1 251 ? 4.634 -7.001 -17.314 1.00 94.94 251 VAL A C 1
ATOM 2051 O O . VAL A 1 251 ? 4.284 -7.784 -18.201 1.00 94.94 251 VAL A O 1
ATOM 2054 N N . PRO A 1 252 ? 5.683 -7.251 -16.509 1.00 96.75 252 PRO A N 1
ATOM 2055 C CA . PRO A 1 252 ? 6.377 -8.539 -16.525 1.00 96.75 252 PRO A CA 1
ATOM 2056 C C . PRO A 1 252 ? 5.425 -9.669 -16.121 1.00 96.75 252 PRO A C 1
ATOM 2058 O O . PRO A 1 252 ? 4.425 -9.424 -15.445 1.00 96.75 252 PRO A O 1
ATOM 2061 N N . THR A 1 253 ? 5.731 -10.912 -16.493 1.00 97.12 253 THR A N 1
ATOM 2062 C CA . THR A 1 253 ? 5.033 -12.070 -15.910 1.00 97.12 253 THR A CA 1
ATOM 2063 C C . THR A 1 253 ? 5.357 -12.203 -14.416 1.00 97.12 253 THR A C 1
ATOM 2065 O O . THR A 1 253 ? 6.216 -11.490 -13.891 1.00 97.12 253 THR A O 1
ATOM 2068 N N . VAL A 1 254 ? 4.670 -13.099 -13.702 1.00 97.19 254 VAL A N 1
ATOM 2069 C CA . VAL A 1 254 ? 4.957 -13.330 -12.276 1.00 97.19 254 VAL A CA 1
ATOM 2070 C C . VAL A 1 254 ? 6.361 -13.923 -12.100 1.00 97.19 254 VAL A C 1
ATOM 2072 O O . VAL A 1 254 ? 7.072 -13.540 -11.177 1.00 97.19 254 VAL A O 1
ATOM 2075 N N . GLU A 1 255 ? 6.801 -14.786 -13.016 1.00 97.88 255 GLU A N 1
ATOM 2076 C CA . GLU A 1 255 ? 8.153 -15.359 -13.054 1.00 97.88 255 GLU A CA 1
ATOM 2077 C C . GLU A 1 255 ? 9.204 -14.270 -13.285 1.00 97.88 255 GLU A C 1
ATOM 2079 O O . GLU A 1 255 ? 10.146 -14.142 -12.508 1.00 97.88 255 GLU A O 1
ATOM 2084 N N . ASP A 1 256 ? 8.987 -13.418 -14.292 1.00 97.50 256 ASP A N 1
ATOM 2085 C CA . ASP A 1 256 ? 9.838 -12.257 -14.558 1.00 97.50 256 ASP A CA 1
ATOM 2086 C C . ASP A 1 256 ? 9.891 -11.316 -13.325 1.00 97.50 256 ASP A C 1
ATOM 2088 O O . ASP A 1 256 ? 10.926 -10.721 -13.027 1.00 97.50 256 ASP A O 1
ATOM 2092 N N . PHE A 1 257 ? 8.791 -11.173 -12.574 1.00 97.88 257 PHE A N 1
ATOM 2093 C CA . PHE A 1 257 ? 8.756 -10.381 -11.339 1.00 97.88 257 PHE A CA 1
ATOM 2094 C C . PHE A 1 257 ? 9.548 -11.028 -10.192 1.00 97.88 257 PHE A C 1
ATOM 2096 O O . PHE A 1 257 ? 10.237 -10.322 -9.453 1.00 97.88 257 PHE A O 1
ATOM 2103 N N . VAL A 1 258 ? 9.507 -12.358 -10.063 1.00 98.12 258 VAL A N 1
ATOM 2104 C CA . VAL A 1 258 ? 10.358 -13.103 -9.122 1.00 98.12 258 VAL A CA 1
ATOM 2105 C C . VAL A 1 258 ? 11.836 -12.912 -9.464 1.00 98.12 258 VAL A C 1
ATOM 2107 O O . VAL A 1 258 ? 12.612 -12.610 -8.560 1.00 98.12 258 VAL A O 1
ATOM 2110 N N . ASP A 1 259 ? 12.220 -12.959 -10.741 1.00 97.81 259 ASP A N 1
ATOM 2111 C CA . ASP A 1 259 ? 13.599 -12.685 -11.174 1.00 97.81 259 ASP A CA 1
ATOM 2112 C C . ASP A 1 259 ? 14.063 -11.270 -10.775 1.00 97.81 259 ASP A C 1
ATOM 2114 O O . ASP A 1 259 ? 15.197 -11.070 -10.325 1.00 97.81 259 ASP A O 1
ATOM 2118 N N . ILE A 1 260 ? 13.183 -10.269 -10.901 1.00 97.75 260 ILE A N 1
ATOM 2119 C CA . ILE A 1 260 ? 13.456 -8.887 -10.472 1.00 97.75 260 ILE A CA 1
ATOM 2120 C C . ILE A 1 260 ? 13.671 -8.818 -8.952 1.00 97.75 260 ILE A C 1
ATOM 2122 O O . ILE A 1 260 ? 14.598 -8.145 -8.486 1.00 97.75 260 ILE A O 1
ATOM 2126 N N . LEU A 1 261 ? 12.840 -9.515 -8.172 1.00 98.12 261 LEU A N 1
ATOM 2127 C CA . LEU A 1 261 ? 12.975 -9.587 -6.716 1.00 98.12 261 LEU A CA 1
ATOM 2128 C C . LEU A 1 261 ? 14.268 -10.299 -6.297 1.00 98.12 261 LEU A C 1
ATOM 2130 O O . LEU A 1 261 ? 14.951 -9.830 -5.388 1.00 98.12 261 LEU A O 1
ATOM 2134 N N . GLU A 1 262 ? 14.641 -11.392 -6.964 1.00 98.31 262 GLU A N 1
ATOM 2135 C CA . GLU A 1 262 ? 15.895 -12.110 -6.708 1.00 98.31 262 GLU A CA 1
ATOM 2136 C C . GLU A 1 262 ? 17.114 -11.234 -6.990 1.00 98.31 262 GLU A C 1
ATOM 2138 O O . GLU A 1 262 ? 18.047 -11.185 -6.183 1.00 98.31 262 GLU A O 1
ATOM 2143 N N . PHE A 1 263 ? 17.084 -10.485 -8.093 1.00 97.81 263 PHE A N 1
ATOM 2144 C CA . PHE A 1 263 ? 18.117 -9.504 -8.399 1.00 97.81 263 PHE A CA 1
ATOM 2145 C C . PHE A 1 263 ? 18.221 -8.435 -7.300 1.00 97.81 263 PHE A C 1
ATOM 2147 O O . PHE A 1 263 ? 19.312 -8.180 -6.785 1.00 97.81 263 PHE A O 1
ATOM 2154 N N . ARG A 1 264 ? 17.094 -7.845 -6.876 1.00 97.44 264 ARG A N 1
ATOM 2155 C CA . ARG A 1 264 ? 17.096 -6.852 -5.790 1.00 97.44 264 ARG A CA 1
ATOM 2156 C C . ARG A 1 264 ? 17.623 -7.447 -4.482 1.00 97.44 264 ARG A C 1
ATOM 2158 O O . ARG A 1 264 ? 18.433 -6.811 -3.809 1.00 97.44 264 ARG A O 1
ATOM 2165 N N . ARG A 1 265 ? 17.213 -8.670 -4.134 1.00 98.06 265 ARG A N 1
ATOM 2166 C CA . ARG A 1 265 ? 17.702 -9.406 -2.959 1.00 98.06 265 ARG A CA 1
ATOM 2167 C C . ARG A 1 265 ? 19.220 -9.575 -2.995 1.00 98.06 265 ARG A C 1
ATOM 2169 O O . ARG A 1 265 ? 19.882 -9.393 -1.973 1.00 98.06 265 ARG A O 1
ATOM 2176 N N . HIS A 1 266 ? 19.776 -9.929 -4.152 1.00 98.06 266 HIS A N 1
ATOM 2177 C CA . HIS A 1 266 ? 21.220 -10.058 -4.338 1.00 98.06 266 HIS A CA 1
ATOM 2178 C C . HIS A 1 266 ? 21.942 -8.729 -4.073 1.00 98.06 266 HIS A C 1
ATOM 2180 O O . HIS A 1 266 ? 22.902 -8.694 -3.303 1.00 98.06 266 HIS A O 1
ATOM 2186 N N . GLU A 1 267 ? 21.431 -7.630 -4.629 1.00 97.56 267 GLU A N 1
ATOM 2187 C CA . GLU A 1 267 ? 22.010 -6.297 -4.444 1.00 97.56 267 GLU A CA 1
ATOM 2188 C C . GLU A 1 267 ? 21.932 -5.802 -2.992 1.00 97.56 267 GLU A C 1
ATOM 2190 O O . GLU A 1 267 ? 22.905 -5.258 -2.469 1.00 97.56 267 GLU A O 1
ATOM 2195 N N . LEU A 1 268 ? 20.820 -6.052 -2.296 1.00 96.94 268 LEU A N 1
ATOM 2196 C CA . LEU A 1 268 ? 20.684 -5.728 -0.871 1.00 96.94 268 LEU A CA 1
ATOM 2197 C C . LEU A 1 268 ? 21.675 -6.526 -0.010 1.00 96.94 268 LEU A C 1
ATOM 2199 O O . LEU A 1 268 ? 22.341 -5.957 0.855 1.00 96.94 268 LEU A O 1
ATOM 2203 N N . ASN A 1 269 ? 21.846 -7.822 -0.285 1.00 97.19 269 ASN A N 1
ATOM 2204 C CA . ASN A 1 269 ? 22.850 -8.641 0.398 1.00 97.19 269 ASN A CA 1
ATOM 2205 C C . ASN A 1 269 ? 24.275 -8.151 0.126 1.00 97.19 269 ASN A C 1
ATOM 2207 O O . ASN A 1 269 ? 25.081 -8.088 1.052 1.00 97.19 269 ASN A O 1
ATOM 2211 N N . ARG A 1 270 ? 24.586 -7.755 -1.114 1.00 96.00 270 ARG A N 1
ATOM 2212 C CA . ARG A 1 270 ? 25.886 -7.166 -1.459 1.00 96.00 270 ARG A CA 1
ATOM 2213 C C . ARG A 1 270 ? 26.169 -5.920 -0.621 1.00 96.00 270 ARG A C 1
ATOM 2215 O O . ARG A 1 270 ? 27.288 -5.767 -0.130 1.00 96.00 270 ARG A O 1
ATOM 2222 N N . ILE A 1 271 ? 25.178 -5.046 -0.435 1.00 94.44 271 ILE A N 1
ATOM 2223 C CA . ILE A 1 271 ? 25.311 -3.860 0.425 1.00 94.44 271 ILE A CA 1
ATOM 2224 C C . ILE A 1 271 ? 25.610 -4.273 1.870 1.00 94.44 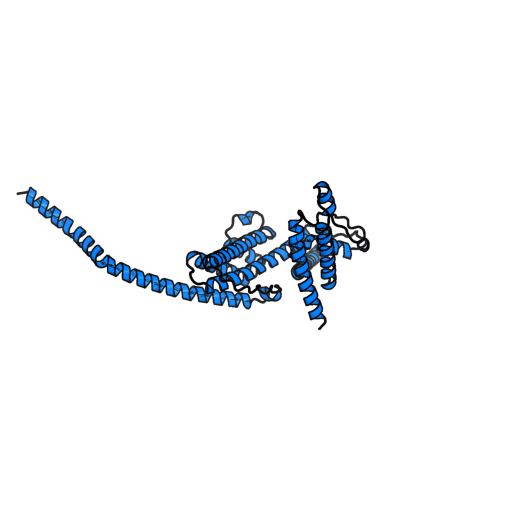271 ILE A C 1
ATOM 2226 O O . ILE A 1 271 ? 26.570 -3.771 2.448 1.00 94.44 271 ILE A O 1
ATOM 2230 N N . LEU A 1 272 ? 24.843 -5.207 2.438 1.00 93.75 272 LEU A N 1
ATOM 2231 C CA . LEU A 1 272 ? 24.985 -5.624 3.841 1.00 93.75 272 LEU A CA 1
ATOM 2232 C C . LEU A 1 272 ? 26.283 -6.398 4.124 1.00 93.75 272 LEU A C 1
ATOM 2234 O O . LEU A 1 272 ? 26.825 -6.322 5.224 1.00 93.75 272 LEU A O 1
ATOM 2238 N N . GLN A 1 273 ? 26.808 -7.123 3.134 1.00 94.06 273 GLN A N 1
ATOM 2239 C CA . GLN A 1 273 ? 28.090 -7.830 3.227 1.00 94.06 273 GLN A CA 1
ATOM 2240 C C . GLN A 1 273 ? 29.297 -6.913 2.998 1.00 94.06 273 GLN A C 1
ATOM 2242 O O . GLN A 1 273 ? 30.429 -7.277 3.336 1.00 94.06 273 GLN A O 1
ATOM 2247 N N . SER A 1 274 ? 29.083 -5.732 2.414 1.00 91.12 274 SER A N 1
ATOM 2248 C CA . SER A 1 274 ? 30.159 -4.778 2.178 1.00 91.12 274 SER A CA 1
ATOM 2249 C C . SER A 1 274 ? 30.654 -4.231 3.510 1.00 91.12 274 SER A C 1
ATOM 2251 O O . SER A 1 274 ? 29.886 -3.761 4.335 1.00 91.12 274 SER A O 1
ATOM 2253 N N . LYS A 1 275 ? 31.964 -4.290 3.721 1.00 77.19 275 LYS A N 1
ATOM 2254 C CA . LYS A 1 275 ? 32.666 -3.774 4.898 1.00 77.19 275 LYS A CA 1
ATOM 2255 C C . LYS A 1 275 ? 32.639 -2.232 4.873 1.00 77.19 275 LYS A C 1
ATOM 2257 O O . LYS A 1 275 ? 33.302 -1.632 4.044 1.00 77.19 275 LYS A O 1
ATOM 2262 N N . TRP A 1 276 ? 31.875 -1.598 5.760 1.00 68.81 276 TRP A N 1
ATOM 2263 C CA . TRP A 1 276 ? 31.455 -0.191 5.701 1.00 68.81 276 TRP A CA 1
ATOM 2264 C C . TRP A 1 276 ? 32.240 0.651 6.712 1.00 68.81 276 TRP A C 1
ATOM 2266 O O . TRP A 1 276 ? 31.715 1.101 7.726 1.00 68.81 276 TRP A O 1
ATOM 2276 N N . TRP A 1 277 ? 33.541 0.819 6.458 1.00 58.06 277 TRP A N 1
ATOM 2277 C CA . TRP A 1 277 ? 34.465 1.431 7.427 1.00 58.06 277 TRP A CA 1
ATOM 2278 C C . TRP A 1 277 ? 34.615 2.950 7.256 1.00 58.06 277 TRP A C 1
ATOM 2280 O O . TRP A 1 277 ? 35.169 3.608 8.134 1.00 58.06 277 TRP A O 1
ATOM 2290 N N . ASN A 1 278 ? 34.103 3.537 6.166 1.00 75.12 278 ASN A N 1
ATOM 2291 C CA . ASN A 1 278 ? 34.041 4.988 5.981 1.00 75.12 278 ASN A CA 1
ATOM 2292 C C . ASN A 1 278 ? 32.848 5.418 5.094 1.00 75.12 278 ASN A C 1
ATOM 2294 O O . ASN A 1 278 ? 32.365 4.665 4.251 1.00 75.12 278 ASN A O 1
ATOM 2298 N N . GLY A 1 279 ? 32.366 6.654 5.275 1.00 75.88 279 GLY A N 1
ATOM 2299 C CA . GLY A 1 279 ? 31.215 7.190 4.529 1.00 75.88 279 GLY A CA 1
ATOM 2300 C C . GLY A 1 279 ? 31.463 7.420 3.030 1.00 75.88 279 GLY A C 1
ATOM 2301 O O . GLY A 1 279 ? 30.508 7.502 2.265 1.00 75.88 279 GLY A O 1
ATOM 2302 N N . TYR A 1 280 ? 32.723 7.489 2.587 1.00 80.38 280 TYR A N 1
ATOM 2303 C CA . TYR A 1 280 ? 33.061 7.641 1.166 1.00 80.38 280 TYR A CA 1
ATOM 2304 C C . TYR A 1 280 ? 32.801 6.349 0.375 1.00 80.38 280 TYR A C 1
ATOM 2306 O O . TYR A 1 280 ? 32.334 6.392 -0.763 1.00 80.38 280 TYR A O 1
ATOM 2314 N N . GLU A 1 281 ? 33.048 5.190 0.987 1.00 86.50 281 GLU A N 1
ATOM 2315 C CA . GLU A 1 281 ? 32.728 3.885 0.406 1.00 86.50 281 GLU A CA 1
ATOM 2316 C C . GLU A 1 281 ? 31.216 3.653 0.314 1.00 86.50 281 GLU A C 1
ATOM 2318 O O . GLU A 1 281 ? 30.754 3.080 -0.674 1.00 86.50 281 GLU A O 1
ATOM 2323 N N . TRP A 1 282 ? 30.433 4.166 1.272 1.00 89.12 282 TRP A N 1
ATOM 2324 C CA . TRP A 1 282 ? 28.968 4.053 1.257 1.00 89.12 282 TRP A CA 1
ATOM 2325 C C . TRP A 1 282 ? 28.347 4.620 -0.024 1.00 89.12 282 TRP A C 1
ATOM 2327 O O . TRP A 1 282 ? 27.481 3.985 -0.628 1.00 89.12 282 TRP A O 1
ATOM 2337 N N . GLU A 1 283 ? 28.830 5.778 -0.484 1.00 91.38 283 GLU A N 1
ATOM 2338 C CA . GLU A 1 283 ? 28.324 6.425 -1.699 1.00 91.38 283 GLU A CA 1
ATOM 2339 C C . GLU A 1 283 ? 28.508 5.570 -2.957 1.00 91.38 283 GLU A C 1
ATOM 2341 O O . GLU A 1 283 ? 27.708 5.687 -3.880 1.00 91.38 283 GLU A O 1
ATOM 2346 N N . LYS A 1 284 ? 29.517 4.691 -2.988 1.00 91.81 284 LYS A N 1
ATOM 2347 C CA . LYS A 1 284 ? 29.739 3.746 -4.092 1.00 91.81 284 LYS A CA 1
ATOM 2348 C C . LYS A 1 284 ? 28.966 2.447 -3.888 1.00 91.81 284 LYS A C 1
ATOM 2350 O O . LYS A 1 284 ? 28.360 1.946 -4.827 1.00 91.81 284 LYS A O 1
ATOM 2355 N N . ILE A 1 285 ? 28.970 1.916 -2.664 1.00 92.75 285 ILE A N 1
ATOM 2356 C CA . ILE A 1 285 ? 28.344 0.631 -2.324 1.00 92.75 285 ILE A CA 1
ATOM 2357 C C . ILE A 1 285 ? 26.836 0.663 -2.576 1.00 92.75 285 ILE A C 1
ATOM 2359 O O . ILE A 1 285 ? 26.292 -0.321 -3.081 1.00 92.75 285 ILE A O 1
ATOM 2363 N N . LYS A 1 286 ? 26.174 1.783 -2.255 1.00 93.31 286 LYS A N 1
ATOM 2364 C CA . LYS A 1 286 ? 24.716 1.928 -2.362 1.00 93.31 286 LYS A CA 1
ATOM 2365 C C . LYS A 1 286 ? 24.194 2.033 -3.798 1.00 93.31 286 LYS A C 1
ATOM 2367 O O . LYS A 1 286 ? 22.982 2.083 -3.973 1.00 93.31 286 LYS A O 1
ATOM 2372 N N . LEU A 1 287 ? 25.064 2.143 -4.800 1.00 95.25 287 LEU A N 1
ATOM 2373 C CA . LEU A 1 287 ? 24.674 2.234 -6.209 1.00 95.25 287 LEU A CA 1
ATOM 2374 C C . LEU A 1 287 ? 24.387 0.846 -6.786 1.00 95.25 287 LEU A C 1
ATOM 2376 O O . LEU A 1 287 ? 24.866 -0.157 -6.258 1.00 95.25 287 LEU A O 1
ATOM 2380 N N . TRP A 1 288 ? 23.621 0.800 -7.873 1.00 95.88 288 TRP A N 1
ATOM 2381 C CA . TRP A 1 288 ? 23.254 -0.440 -8.552 1.00 95.88 288 TRP A CA 1
ATOM 2382 C C . TRP A 1 288 ? 24.430 -1.046 -9.324 1.00 95.88 288 TRP A C 1
ATOM 2384 O O . TRP A 1 288 ? 25.130 -0.352 -10.064 1.00 95.88 288 TRP A O 1
ATOM 2394 N N . HIS A 1 289 ? 24.581 -2.367 -9.234 1.00 95.69 289 HIS A N 1
ATOM 2395 C CA . HIS A 1 289 ? 25.363 -3.165 -10.174 1.00 95.69 289 HIS A CA 1
ATOM 2396 C C . HIS A 1 289 ? 24.422 -3.929 -11.103 1.00 95.69 289 HIS A C 1
ATOM 2398 O O . HIS A 1 289 ? 24.015 -5.061 -10.841 1.00 95.69 289 HIS A O 1
ATOM 2404 N N . TRP A 1 290 ? 24.055 -3.281 -12.209 1.00 94.62 290 TRP A N 1
ATOM 2405 C CA . TRP A 1 290 ? 23.205 -3.898 -13.222 1.00 94.62 290 TRP A CA 1
ATOM 2406 C C . TRP A 1 290 ? 23.920 -5.086 -13.893 1.00 94.62 290 TRP A C 1
ATOM 2408 O O . TRP A 1 290 ? 25.104 -4.970 -14.218 1.00 94.62 290 TRP A O 1
ATOM 2418 N N . PRO A 1 291 ? 23.229 -6.214 -14.145 1.00 94.69 291 PRO A N 1
ATOM 2419 C CA . PRO A 1 291 ? 23.817 -7.349 -14.848 1.00 94.69 291 PRO A CA 1
ATOM 2420 C C . PRO A 1 291 ? 24.270 -6.953 -16.256 1.00 94.69 291 PRO A C 1
ATOM 2422 O O . PRO A 1 291 ? 23.523 -6.295 -16.973 1.00 94.69 291 PRO A O 1
ATOM 2425 N N . GLU A 1 292 ? 25.431 -7.426 -16.716 1.00 93.31 292 GLU A N 1
ATOM 2426 C CA . GLU A 1 292 ? 25.922 -7.115 -18.074 1.00 93.31 292 GLU A CA 1
ATOM 2427 C C . GLU A 1 292 ? 24.922 -7.525 -19.166 1.00 93.31 292 GLU A C 1
ATOM 2429 O O . GLU A 1 292 ? 24.713 -6.800 -20.139 1.00 93.31 292 GLU A O 1
ATOM 2434 N N . LYS A 1 293 ? 24.213 -8.646 -18.957 1.00 92.88 293 LYS A N 1
ATOM 2435 C CA . LYS A 1 293 ? 23.138 -9.121 -19.845 1.00 92.88 293 LYS A CA 1
ATOM 2436 C C . LYS A 1 293 ? 21.974 -8.129 -19.998 1.00 92.88 293 LYS A C 1
ATOM 2438 O O . LYS A 1 293 ? 21.204 -8.259 -20.947 1.00 92.88 293 LYS A O 1
ATOM 2443 N N . TRP A 1 294 ? 21.824 -7.166 -19.082 1.00 91.38 294 TRP A N 1
ATOM 2444 C CA . TRP A 1 294 ? 20.807 -6.110 -19.152 1.00 91.38 294 TRP A CA 1
ATOM 2445 C C . TRP A 1 294 ? 21.197 -4.961 -20.086 1.00 91.38 294 TRP A C 1
ATOM 2447 O O . TRP A 1 294 ? 20.352 -4.135 -20.433 1.00 91.38 294 TRP A O 1
ATOM 2457 N N . GLY A 1 295 ? 22.447 -4.944 -20.552 1.00 89.62 295 GLY A N 1
ATOM 2458 C CA . GLY A 1 295 ? 22.989 -3.874 -21.371 1.00 89.62 295 GLY A CA 1
ATOM 2459 C C . GLY A 1 295 ? 23.222 -2.598 -20.565 1.00 89.62 295 GLY A C 1
ATOM 2460 O O . GLY A 1 295 ? 23.288 -2.592 -19.335 1.00 89.62 295 GLY A O 1
ATOM 2461 N N . LYS A 1 296 ? 23.378 -1.480 -21.275 1.00 89.94 296 LYS A N 1
ATOM 2462 C CA . LYS A 1 296 ? 23.663 -0.188 -20.650 1.00 89.94 296 LYS A CA 1
ATOM 2463 C C . LYS A 1 296 ? 22.386 0.435 -20.081 1.00 89.94 296 LYS A C 1
ATOM 2465 O O . LYS A 1 296 ? 21.627 1.074 -20.808 1.00 89.94 296 LYS A O 1
ATOM 2470 N N . ILE A 1 297 ? 22.194 0.310 -18.772 1.00 90.31 297 ILE A N 1
ATOM 2471 C CA . ILE A 1 297 ? 21.156 1.031 -18.027 1.00 90.31 297 ILE A CA 1
ATOM 2472 C C . ILE A 1 297 ? 21.688 2.420 -17.656 1.00 90.31 297 ILE A C 1
ATOM 2474 O O . ILE A 1 297 ? 22.749 2.557 -17.050 1.00 90.31 297 ILE A O 1
ATOM 2478 N N . SER A 1 298 ? 20.979 3.471 -18.068 1.00 81.19 298 SER A N 1
ATOM 2479 C CA . SER A 1 298 ? 21.459 4.858 -17.972 1.00 81.19 298 SER A CA 1
ATOM 2480 C C . SER A 1 298 ? 21.302 5.491 -16.590 1.00 81.19 298 SER A C 1
ATOM 2482 O O . SER A 1 298 ? 21.916 6.525 -16.328 1.00 81.19 298 SER A O 1
ATOM 2484 N N . TRP A 1 299 ? 20.493 4.900 -15.712 1.00 82.38 299 TRP A N 1
ATOM 2485 C CA . TRP A 1 299 ? 20.214 5.448 -14.394 1.00 82.38 299 TRP A CA 1
ATOM 2486 C C . TRP A 1 299 ? 20.872 4.601 -13.299 1.00 82.38 299 TRP A C 1
ATOM 2488 O O . TRP A 1 299 ? 20.861 3.371 -13.338 1.00 82.38 299 TRP A O 1
ATOM 2498 N N . ASN A 1 300 ? 21.496 5.280 -12.338 1.00 84.31 300 ASN A N 1
ATOM 2499 C CA . ASN A 1 300 ? 22.260 4.652 -11.264 1.00 84.31 300 ASN A CA 1
ATOM 2500 C C . ASN A 1 300 ? 22.003 5.385 -9.940 1.00 84.31 300 ASN A C 1
ATOM 2502 O O . ASN A 1 300 ? 22.884 6.043 -9.391 1.00 84.31 300 ASN A O 1
ATOM 2506 N N . GLY A 1 301 ? 20.744 5.370 -9.495 1.00 87.06 301 GLY A N 1
ATOM 2507 C CA . GLY A 1 301 ? 20.356 5.917 -8.195 1.00 87.06 301 GLY A CA 1
ATOM 2508 C C . GLY A 1 301 ? 20.845 5.049 -7.032 1.00 87.06 301 GLY A C 1
ATOM 2509 O O . GLY A 1 301 ? 21.321 3.934 -7.228 1.00 87.06 301 GLY A O 1
ATOM 2510 N N . ALA A 1 302 ? 20.705 5.547 -5.805 1.00 92.19 302 ALA A N 1
ATOM 2511 C CA . ALA A 1 302 ? 20.956 4.728 -4.622 1.00 92.19 302 ALA A CA 1
ATOM 2512 C C . ALA A 1 302 ? 19.855 3.663 -4.457 1.00 92.19 302 ALA A C 1
ATOM 2514 O O . ALA A 1 302 ? 18.674 3.988 -4.563 1.00 92.19 302 ALA A O 1
ATOM 2515 N N . ILE A 1 303 ? 20.242 2.423 -4.153 1.00 93.69 303 ILE A N 1
ATOM 2516 C CA . ILE A 1 303 ? 19.339 1.314 -3.808 1.00 93.69 303 ILE A CA 1
ATOM 2517 C C . ILE A 1 303 ? 18.617 1.623 -2.490 1.00 93.69 303 ILE A C 1
ATOM 2519 O O . ILE A 1 303 ? 17.403 1.467 -2.399 1.00 93.69 303 ILE A O 1
ATOM 2523 N N . VAL A 1 304 ? 19.375 2.098 -1.493 1.00 94.00 304 VAL A N 1
ATOM 2524 C CA . VAL A 1 304 ? 18.913 2.488 -0.151 1.00 94.00 304 VAL A CA 1
ATOM 2525 C C . VAL A 1 304 ? 19.680 3.699 0.375 1.00 94.00 304 VAL A C 1
ATOM 2527 O O . VAL A 1 304 ? 20.779 4.013 -0.089 1.00 94.00 304 VAL A O 1
ATOM 2530 N N . LYS A 1 305 ? 19.121 4.384 1.380 1.00 93.31 305 LYS A N 1
ATOM 2531 C CA . LYS A 1 305 ? 19.758 5.544 2.026 1.00 93.31 305 LYS A CA 1
ATOM 2532 C C . LYS A 1 305 ? 20.657 5.155 3.200 1.00 93.31 305 LYS A C 1
ATOM 2534 O O . LYS A 1 305 ? 21.579 5.904 3.514 1.00 93.31 305 LYS A O 1
ATOM 2539 N N . SER A 1 306 ? 20.410 4.008 3.834 1.00 92.94 306 SER A N 1
ATOM 2540 C CA . SER A 1 306 ? 21.169 3.514 4.990 1.00 92.94 306 SER A CA 1
ATOM 2541 C C . SER A 1 306 ? 21.206 1.982 5.054 1.00 92.94 306 SER A C 1
ATOM 2543 O O . SER A 1 306 ? 20.400 1.310 4.411 1.00 92.94 306 SER A O 1
ATOM 2545 N N . ALA A 1 307 ? 22.114 1.428 5.863 1.00 91.06 307 ALA A N 1
ATOM 2546 C CA . ALA A 1 307 ? 22.200 -0.013 6.110 1.00 91.06 307 ALA A CA 1
ATOM 2547 C C . ALA A 1 307 ? 20.927 -0.570 6.772 1.00 91.06 307 ALA A C 1
ATOM 2549 O O . ALA A 1 307 ? 20.383 -1.564 6.305 1.00 91.06 307 ALA A O 1
ATOM 2550 N N . ASN A 1 308 ? 20.381 0.131 7.773 1.00 93.00 308 ASN A N 1
ATOM 2551 C CA . ASN A 1 308 ? 19.119 -0.258 8.417 1.00 93.00 308 ASN A CA 1
ATOM 2552 C C . ASN A 1 308 ? 17.963 -0.323 7.407 1.00 93.00 308 ASN A C 1
ATOM 2554 O O . ASN A 1 308 ? 17.110 -1.202 7.487 1.00 93.00 308 ASN A O 1
ATOM 2558 N N . GLN A 1 309 ? 17.930 0.602 6.438 1.00 94.88 309 GLN A N 1
ATOM 2559 C CA . GLN A 1 309 ? 16.942 0.544 5.364 1.00 94.88 309 GLN A CA 1
ATOM 2560 C C . GLN A 1 309 ? 17.158 -0.696 4.482 1.00 94.88 309 GLN A C 1
ATOM 2562 O O . GLN A 1 309 ? 16.180 -1.347 4.128 1.00 94.88 309 GLN A O 1
ATOM 2567 N N . ALA A 1 310 ? 18.408 -1.060 4.180 1.00 95.06 310 ALA A N 1
ATOM 2568 C CA . ALA A 1 310 ? 18.722 -2.285 3.443 1.00 95.06 310 ALA A CA 1
ATOM 2569 C C . ALA A 1 310 ? 18.258 -3.557 4.168 1.00 95.06 310 ALA A C 1
ATOM 2571 O O . ALA A 1 310 ? 17.707 -4.437 3.515 1.00 95.06 310 ALA A O 1
ATOM 2572 N N . GLU A 1 311 ? 18.411 -3.651 5.490 1.00 95.19 311 GLU A N 1
ATOM 2573 C CA . GLU A 1 311 ? 17.912 -4.799 6.266 1.00 95.19 311 GLU A CA 1
ATOM 2574 C C . GLU A 1 311 ? 16.383 -4.920 6.199 1.00 95.19 311 GLU A C 1
ATOM 2576 O O . GLU A 1 311 ? 15.847 -5.993 5.914 1.00 95.19 311 GLU A O 1
ATOM 2581 N N . ILE A 1 312 ? 15.669 -3.805 6.402 1.00 95.12 312 ILE A N 1
ATOM 2582 C CA . ILE A 1 312 ? 14.200 -3.770 6.330 1.00 95.12 312 ILE A CA 1
ATOM 2583 C C . ILE A 1 312 ? 13.723 -4.157 4.927 1.00 95.12 312 ILE A C 1
ATOM 2585 O O . ILE A 1 312 ? 12.770 -4.922 4.770 1.00 95.12 312 ILE A O 1
ATOM 2589 N N . GLU A 1 313 ? 14.368 -3.624 3.895 1.00 96.56 313 GLU A N 1
ATOM 2590 C CA . GLU A 1 313 ? 14.013 -3.922 2.513 1.00 96.56 313 GLU A CA 1
ATOM 2591 C C . GLU A 1 313 ? 14.376 -5.345 2.101 1.00 96.56 313 GLU A C 1
ATOM 2593 O O . GLU A 1 313 ? 13.632 -5.942 1.322 1.00 96.56 313 GLU A O 1
ATOM 2598 N N . LEU A 1 314 ? 15.446 -5.924 2.650 1.00 96.94 314 LEU A N 1
ATOM 2599 C CA . LEU A 1 314 ? 15.789 -7.327 2.431 1.00 96.94 314 LEU A CA 1
ATOM 2600 C C . LEU A 1 314 ? 14.696 -8.236 2.996 1.00 96.94 314 LEU A C 1
ATOM 2602 O O . LEU A 1 314 ? 14.207 -9.105 2.282 1.00 96.94 314 LEU A O 1
ATOM 2606 N N . LEU A 1 315 ? 14.235 -7.980 4.225 1.00 96.62 315 LEU A N 1
ATOM 2607 C CA . LEU A 1 315 ? 13.138 -8.738 4.832 1.00 96.62 315 LEU A CA 1
ATOM 2608 C C . LEU A 1 315 ? 11.845 -8.648 4.003 1.00 96.62 315 LEU A C 1
ATOM 2610 O O . LEU A 1 315 ? 11.171 -9.655 3.774 1.00 96.62 315 LEU A O 1
ATOM 2614 N N . ARG A 1 316 ? 11.500 -7.446 3.523 1.00 95.69 316 ARG A N 1
ATOM 2615 C CA . ARG A 1 316 ? 10.329 -7.234 2.653 1.00 95.69 316 ARG A CA 1
ATOM 2616 C C . ARG A 1 316 ? 10.473 -7.963 1.317 1.00 95.69 316 ARG A C 1
ATOM 2618 O O . ARG A 1 316 ? 9.511 -8.578 0.863 1.00 95.69 316 ARG A O 1
ATOM 2625 N N . THR A 1 317 ? 11.665 -7.924 0.723 1.00 97.38 317 THR A N 1
ATOM 2626 C CA . THR A 1 317 ? 11.975 -8.625 -0.530 1.00 97.38 317 THR A CA 1
ATOM 2627 C C . THR A 1 317 ? 11.851 -10.138 -0.350 1.00 97.38 317 THR A C 1
ATOM 2629 O O . THR A 1 317 ? 11.210 -10.794 -1.166 1.00 97.38 317 THR A O 1
ATOM 2632 N N . ASP A 1 318 ? 12.387 -10.690 0.742 1.00 97.69 318 ASP A N 1
ATOM 2633 C CA . ASP A 1 318 ? 12.311 -12.123 1.051 1.00 97.69 318 ASP A CA 1
ATOM 2634 C C . ASP A 1 318 ? 10.862 -12.578 1.270 1.00 97.69 318 ASP A C 1
ATOM 2636 O O . ASP A 1 318 ? 10.446 -13.599 0.720 1.00 97.69 318 ASP A O 1
ATOM 2640 N N . THR A 1 319 ? 10.065 -11.772 1.979 1.00 95.19 319 THR A N 1
ATOM 2641 C CA . THR A 1 319 ? 8.627 -12.028 2.173 1.00 95.19 319 THR A CA 1
ATOM 2642 C C . THR A 1 319 ? 7.879 -12.051 0.834 1.00 95.19 319 THR A C 1
ATOM 2644 O O . THR A 1 319 ? 7.077 -12.949 0.576 1.00 95.19 319 THR A O 1
ATOM 2647 N N . ALA A 1 320 ? 8.148 -11.080 -0.046 1.00 95.75 320 ALA A N 1
ATOM 2648 C CA . ALA A 1 320 ? 7.529 -11.024 -1.368 1.00 95.75 320 ALA A CA 1
ATOM 2649 C C . ALA A 1 320 ? 7.938 -12.222 -2.243 1.00 95.75 320 ALA A C 1
ATOM 2651 O O . ALA A 1 320 ? 7.091 -12.818 -2.907 1.00 95.75 320 ALA A O 1
ATOM 2652 N N . LEU A 1 321 ? 9.214 -12.622 -2.211 1.00 97.62 321 LEU A N 1
ATOM 2653 C CA . LEU A 1 321 ? 9.713 -13.794 -2.936 1.00 97.62 321 LEU A CA 1
ATOM 2654 C C . LEU A 1 321 ? 9.006 -15.080 -2.516 1.00 97.62 321 LEU A C 1
ATOM 2656 O O . LEU A 1 321 ? 8.599 -15.862 -3.375 1.00 97.62 321 LEU A O 1
ATOM 2660 N N . GLU A 1 322 ? 8.860 -15.311 -1.213 1.00 96.50 322 GLU A N 1
ATOM 2661 C CA . GLU A 1 322 ? 8.158 -16.487 -0.698 1.00 96.50 322 GLU A CA 1
ATOM 2662 C C . GLU A 1 322 ? 6.707 -16.528 -1.191 1.00 96.50 322 GLU A C 1
ATOM 2664 O O . GLU A 1 322 ? 6.256 -17.547 -1.727 1.00 96.50 322 GLU A O 1
ATOM 2669 N N . MET A 1 323 ? 6.015 -15.392 -1.085 1.00 94.44 323 MET A N 1
ATOM 2670 C CA . MET A 1 323 ? 4.631 -15.231 -1.517 1.00 94.44 323 MET A CA 1
ATOM 2671 C C . MET A 1 323 ? 4.456 -15.538 -3.012 1.00 94.44 323 MET A C 1
ATOM 2673 O O . MET A 1 323 ? 3.618 -16.363 -3.379 1.00 94.44 323 MET A O 1
ATOM 2677 N N . TYR A 1 324 ? 5.266 -14.939 -3.889 1.00 96.62 324 TYR A N 1
ATOM 2678 C CA . TYR A 1 324 ? 5.111 -15.134 -5.335 1.00 96.62 324 TYR A CA 1
ATOM 2679 C C . TYR A 1 324 ? 5.599 -16.500 -5.819 1.00 96.62 324 TYR A C 1
ATOM 2681 O O . TYR A 1 324 ? 4.984 -17.081 -6.709 1.00 96.62 324 TYR A O 1
ATOM 2689 N N . ARG A 1 325 ? 6.618 -17.092 -5.189 1.00 97.31 325 ARG A N 1
ATOM 2690 C CA . ARG A 1 325 ? 7.004 -18.486 -5.473 1.00 97.31 325 ARG A CA 1
ATOM 2691 C C . ARG A 1 325 ? 5.926 -19.479 -5.054 1.00 97.31 325 ARG A C 1
ATOM 2693 O O . ARG A 1 325 ? 5.732 -20.494 -5.718 1.00 97.31 325 ARG A O 1
ATOM 2700 N N . LYS A 1 326 ? 5.226 -19.230 -3.942 1.00 96.12 326 LYS A N 1
ATOM 2701 C CA . LYS A 1 326 ? 4.046 -20.021 -3.562 1.00 96.12 326 LYS A CA 1
ATOM 2702 C C . LYS A 1 326 ? 2.958 -19.897 -4.632 1.00 96.12 326 LYS A C 1
ATOM 2704 O O . LYS A 1 326 ? 2.500 -20.928 -5.108 1.00 96.12 326 LYS A O 1
ATOM 2709 N N . LYS A 1 327 ? 2.654 -18.673 -5.077 1.00 94.38 327 LYS A N 1
ATOM 2710 C CA . LYS A 1 327 ? 1.666 -18.404 -6.132 1.00 94.38 327 LYS A CA 1
ATOM 2711 C C . LYS A 1 327 ? 1.982 -19.122 -7.452 1.00 94.38 327 LYS A C 1
ATOM 2713 O O . LYS A 1 327 ? 1.091 -19.742 -8.015 1.00 94.38 327 LYS A O 1
ATOM 2718 N N . ILE A 1 328 ? 3.237 -19.105 -7.914 1.00 96.69 328 ILE A N 1
ATOM 2719 C CA . ILE A 1 328 ? 3.658 -19.839 -9.126 1.00 96.69 328 ILE A CA 1
ATOM 2720 C C . ILE A 1 328 ? 3.409 -21.347 -8.958 1.00 96.69 328 ILE A C 1
ATOM 2722 O O . ILE A 1 328 ? 2.764 -21.965 -9.797 1.00 96.69 328 ILE A O 1
ATOM 2726 N N . ARG A 1 329 ? 3.823 -21.935 -7.825 1.00 97.25 329 ARG A N 1
ATOM 2727 C CA . ARG A 1 329 ? 3.602 -23.368 -7.537 1.00 97.25 329 ARG A CA 1
ATOM 2728 C C . ARG A 1 329 ? 2.125 -23.759 -7.454 1.00 97.25 329 ARG A C 1
ATOM 2730 O O . ARG A 1 329 ? 1.801 -24.928 -7.631 1.00 97.25 329 ARG A O 1
ATOM 2737 N N . GLU A 1 330 ? 1.245 -22.826 -7.103 1.00 95.56 330 GLU A N 1
ATOM 2738 C CA . GLU A 1 330 ? -0.205 -23.043 -7.080 1.00 95.56 330 GLU A CA 1
ATOM 2739 C C . GLU A 1 330 ? -0.826 -22.967 -8.478 1.00 95.56 330 GLU A C 1
ATOM 2741 O O . GLU A 1 330 ? -1.826 -23.631 -8.710 1.00 95.56 330 GLU A O 1
ATOM 2746 N N . GLN A 1 331 ? -0.228 -22.216 -9.408 1.00 94.06 331 GLN A N 1
ATOM 2747 C CA . GLN A 1 331 ? -0.672 -22.129 -10.806 1.00 94.06 331 GLN A CA 1
ATOM 2748 C C . GLN A 1 331 ? -0.232 -23.331 -11.660 1.00 94.06 331 GLN A C 1
ATOM 2750 O O . GLN A 1 331 ? -0.841 -23.599 -12.691 1.00 94.06 331 GLN A O 1
ATOM 2755 N N . GLU A 1 332 ? 0.822 -24.041 -11.247 1.00 94.31 332 GLU A N 1
ATOM 2756 C CA . GLU A 1 332 ? 1.330 -25.248 -11.920 1.00 94.31 332 GLU A CA 1
ATOM 2757 C C . GLU A 1 332 ? 0.594 -26.542 -11.524 1.00 94.31 332 GLU A C 1
ATOM 2759 O O . GLU A 1 332 ? 0.806 -27.582 -12.154 1.00 94.31 332 GLU A O 1
ATOM 2764 N N . LYS A 1 333 ? -0.229 -26.498 -10.470 1.00 91.88 333 LYS A N 1
ATOM 2765 C CA . LYS A 1 333 ? -1.057 -27.620 -10.003 1.00 91.88 333 LYS A CA 1
ATOM 2766 C C . LYS A 1 333 ? -2.423 -27.598 -10.668 1.00 91.88 333 LYS A C 1
ATOM 2768 O O . LYS A 1 333 ? -2.908 -28.708 -10.980 1.00 91.88 333 LYS A O 1
#

Foldseek 3Di:
DVVVVVVVVVVVVVVVVVVVVVVCVVCVVVVVVVVVVVVVVVVVVVVVVLLVLLVVLLVLLVPDPLLPVQDPDPPPPPPPDPQDPVVLLVLLVVLLVLLQVLLQLLCVLPPPPVCVPDDSLVSLVVCCVVVLDDPSLSVSNVSLNVSSVVCSVDDPDPVSSVSSSVSSVSSSVSSLLSSLLSVLLVCCVPPCQQPDPDDPFNLLSLLVVCLQCCVSSLVDLSSVVSSQVVNQVVQVVVCVVVVHDGRHGDRDDLVSSLVSLVQSLVLLVQLLPDDCPDPVVNVVSQWDDRDVVSPDHPDTDGSDDDNVRSVVVNVSSVVSNVVSVVVVVVVVD

Sequence (333 aa):
MEVLKLVIELVKVLVWPITVLLILFSIRSEVKEILGKIKSAEIGKVKVELSREIKELKESVDESDEIREKYVEREPTSTESVISISDQILAVAKTRLGIEEEIIRLSQIDLSTKASKWNTKQILDLLKEKEIISSEVHQNLIKYLRISNELIQDSKNTEDLLASHSIGNSLLSHLCYIRNVRWLVRDFDANLVWQTKLVENKKYHIWSVLAATLPEYDYNYEILKEAAEKFNNIERKSAVKNDRKPRLIEVPTVEDFVDILEFRRHELNRILQSKWWNGYEWEKIKLWHWPEKWGKISWNGAIVKSANQAEIELLRTDTALEMYRKKIREQEK

Radius of gyration: 30.84 Å; chains: 1; bounding box: 78×75×102 Å